Protein AF-A0A971RNN9-F1 (afdb_monomer)

Nearest PDB structures (foldseek):
  2rka-assembly2_C  TM=6.622E-01  e=8.422E-08  Rattus norvegicus
  4gmz-assembly1_A  TM=6.588E-01  e=9.473E-08  Rattus norvegicus
  4ox2-assembly1_A  TM=6.662E-01  e=1.271E-07  Rattus norvegicus
  5fh5-assembly1_A  TM=6.309E-01  e=7.487E-08  Rattus norvegicus
  4wpt-assembly1_A  TM=6.577E-01  e=1.919E-07  Mycobacterium tuberculosis H37Ra

Secondary structure (DSSP, 8-state):
-PPPGGGSPTT---SEEEEE----TTTTSTT---EEEEE-SS-EEEEESS--HIIIIIHHHHHHHHHHHHHHT-EEE-EEEEEEE-TTS-EEEEEEEE-TTSSTGGGGSPPP--TTS-EEEEE-TTT--EEEE--SSPPEEEEEESS-EEE-GGG--TT-S-EEEES-SEEEEE-TT--STTS-HHHHHHHHS-SS--EEESB---TTSPPPTT-BPEEETTEE-S--EEEEEGGGSTT---S-EE-SEEEEE---

Mean predicted aligned error: 6.38 Å

Sequence (256 aa):
MKRFPEQVPDGFCPKAIIYLAPPFRHTHFDGKQIVVHNRLDQMHELFSFNLYPGPSAKKGIYGVLLNIGESEGWVTAHASTVRVITPYDNQITIMHEGASGGGKSEMIEQIHREDDGRVLLGINTVSEEKHLLELKDTCELQPVTDDMAFCHPDIQNESGRLVVKDAEQGWFLRIDHINSYGTDPHYEKACIHPKEPLIFLNLEGHPYSTCLLWEPIMDEPGKPCPNPRVIMPRKLVDNVVDEAVEIDIRSLGEQP

Foldseek 3Di:
DDDDPVRQDPPDDAAEDEADAPQCCVPPNVNDFDWDWDDDPRHTYIYGNHDDCVVRPVVSVQVSQQVVCVVVVWHWAFWWKKWWQDPVRDTAIEIEGEDVVQCRQVVQAWQDADPVRWHFPDADPPPRDTDTHHDPDGIDIQTFERTIWTQDPVQDDPPPFGKTGYPDQWDWDFLLQCQDPPSGPQVQCCQQPPPDDKDKDQFDDDPPDRTGSNGGHAPDVVHGDNGITITGGQVSRPNYDGGIDGHPHYYYDYDD

Solvent-accessible surface area (backbone atoms only — not comparable to full-atom values): 15085 Å² total; per-residue (Å²): 133,91,73,54,81,90,67,58,60,89,86,73,72,76,54,62,47,79,46,81,42,69,76,34,21,77,75,76,42,85,67,40,83,51,67,46,79,49,81,51,100,74,35,35,40,34,41,12,36,33,80,44,62,62,74,38,42,53,52,43,48,52,55,48,48,41,53,52,18,65,77,74,75,32,46,56,44,57,18,12,29,26,37,36,32,40,88,81,74,49,75,48,24,40,32,36,34,42,52,93,91,51,57,39,61,63,66,62,50,80,85,72,56,49,99,86,56,33,27,77,78,48,62,42,92,84,77,67,48,74,44,71,43,83,61,94,71,69,61,52,67,27,33,43,24,57,52,40,26,31,39,46,71,90,70,44,64,92,84,77,49,60,28,35,30,49,70,64,73,46,44,80,43,77,42,65,84,30,73,49,94,80,64,47,62,65,61,50,48,50,66,70,64,48,95,60,93,72,52,76,40,54,48,48,73,54,92,98,53,82,58,51,75,52,36,44,32,65,76,44,96,95,39,58,41,86,71,20,34,37,50,44,49,44,92,72,47,75,62,50,45,86,64,73,41,65,47,75,40,82,48,82,48,77,76,133

Structure (mmCIF, N/CA/C/O backbone):
data_AF-A0A971RNN9-F1
#
_entry.id   AF-A0A971RNN9-F1
#
loop_
_atom_site.group_PDB
_atom_site.id
_atom_site.type_symbol
_atom_site.label_atom_id
_atom_site.label_alt_id
_atom_site.label_comp_id
_atom_site.label_asym_id
_atom_site.label_entity_id
_atom_site.label_seq_id
_atom_site.pdbx_PDB_ins_code
_atom_site.Cartn_x
_atom_site.Cartn_y
_atom_site.Cartn_z
_atom_site.occupancy
_atom_site.B_iso_or_equiv
_atom_site.auth_seq_id
_atom_site.auth_comp_id
_atom_site.auth_asym_id
_atom_site.auth_atom_id
_atom_site.pdbx_PDB_model_num
ATOM 1 N N . MET A 1 1 ? 5.193 -15.757 -4.107 1.00 47.78 1 MET A N 1
ATOM 2 C CA . MET A 1 1 ? 5.767 -17.087 -4.431 1.00 47.78 1 MET A CA 1
ATOM 3 C C . MET A 1 1 ? 6.311 -17.056 -5.854 1.00 47.78 1 MET A C 1
ATOM 5 O O . MET A 1 1 ? 5.538 -16.763 -6.756 1.00 47.78 1 MET A O 1
ATOM 9 N N . LYS A 1 2 ? 7.605 -17.328 -6.072 1.00 56.81 2 LYS A N 1
ATOM 10 C CA . LYS A 1 2 ? 8.123 -17.615 -7.421 1.00 56.81 2 LYS A CA 1
ATOM 11 C C . LYS A 1 2 ? 7.730 -19.052 -7.764 1.00 56.81 2 LYS A C 1
ATOM 13 O O . LYS A 1 2 ? 8.076 -19.949 -7.004 1.00 56.81 2 LYS A O 1
ATOM 18 N N . ARG A 1 3 ? 6.980 -19.250 -8.848 1.00 73.88 3 ARG A N 1
ATOM 19 C CA . ARG A 1 3 ? 6.714 -20.582 -9.399 1.00 73.88 3 ARG A CA 1
ATOM 20 C C . ARG A 1 3 ? 7.733 -20.862 -10.494 1.00 73.88 3 ARG A C 1
ATOM 22 O O . ARG A 1 3 ? 7.972 -20.002 -11.339 1.00 73.88 3 ARG A O 1
ATOM 29 N N . PHE A 1 4 ? 8.343 -22.035 -10.458 1.00 78.94 4 PHE A N 1
ATOM 30 C CA . PHE A 1 4 ? 9.151 -22.528 -11.568 1.00 78.94 4 PHE A CA 1
ATOM 31 C C . PHE A 1 4 ? 8.237 -22.944 -12.732 1.00 78.94 4 PHE A C 1
ATOM 33 O O . PHE A 1 4 ? 7.058 -23.210 -12.488 1.00 78.94 4 PHE A O 1
ATOM 40 N N . PRO A 1 5 ? 8.740 -23.020 -13.979 1.00 77.81 5 PRO A N 1
ATOM 41 C CA . PRO A 1 5 ? 7.931 -23.420 -15.135 1.00 77.81 5 PRO A CA 1
ATOM 42 C C . PRO A 1 5 ? 7.157 -24.728 -14.915 1.00 77.81 5 PRO A C 1
ATOM 44 O O . PRO A 1 5 ? 5.997 -24.830 -15.288 1.00 77.81 5 PRO A O 1
ATOM 47 N N . GLU A 1 6 ? 7.762 -25.683 -14.208 1.00 85.75 6 GLU A N 1
ATOM 48 C CA . GLU A 1 6 ? 7.175 -26.985 -13.857 1.00 85.75 6 GLU A CA 1
ATOM 49 C C . GLU A 1 6 ? 6.000 -26.898 -12.861 1.00 85.75 6 GLU A C 1
ATOM 51 O O . GLU A 1 6 ? 5.254 -27.854 -12.686 1.00 85.75 6 GLU A O 1
ATOM 56 N N . GLN A 1 7 ? 5.833 -25.758 -12.183 1.00 89.19 7 GLN A N 1
ATOM 57 C CA . GLN A 1 7 ? 4.776 -25.502 -11.196 1.00 89.19 7 GLN A CA 1
ATOM 58 C C . GLN A 1 7 ? 3.617 -24.674 -11.774 1.00 89.19 7 GLN A C 1
ATOM 60 O O . GLN A 1 7 ? 2.710 -24.265 -11.037 1.00 89.19 7 GLN A O 1
ATOM 65 N N . VAL A 1 8 ? 3.667 -24.358 -13.070 1.00 85.56 8 VAL A N 1
ATOM 66 C CA . VAL A 1 8 ? 2.580 -23.683 -13.777 1.00 85.56 8 VAL A CA 1
ATOM 67 C C . VAL A 1 8 ? 1.489 -24.723 -14.063 1.00 85.56 8 VAL A C 1
ATOM 69 O O . VAL A 1 8 ? 1.786 -25.724 -14.708 1.00 85.56 8 VAL A O 1
ATOM 72 N N . PRO A 1 9 ? 0.248 -24.537 -13.572 1.00 88.44 9 PRO A N 1
ATOM 73 C CA . PRO A 1 9 ? -0.833 -25.489 -13.812 1.00 88.44 9 PRO A CA 1
ATOM 74 C C . PRO A 1 9 ? -1.165 -25.628 -15.300 1.00 88.44 9 PRO A C 1
ATOM 76 O O . PRO A 1 9 ? -1.116 -24.642 -16.042 1.00 88.44 9 PRO A O 1
ATOM 79 N N . ASP A 1 10 ? -1.585 -26.826 -15.708 1.00 88.19 10 ASP A N 1
ATOM 80 C CA . ASP A 1 10 ? -2.116 -27.058 -17.051 1.00 88.19 10 ASP A CA 1
ATOM 81 C C . ASP A 1 10 ? -3.294 -26.115 -17.336 1.00 88.19 10 ASP A C 1
ATOM 83 O O . ASP A 1 10 ? -4.172 -25.905 -16.496 1.00 88.19 10 ASP A O 1
ATOM 87 N N . GLY A 1 11 ? -3.301 -25.518 -18.529 1.00 86.56 11 GLY A N 1
ATOM 88 C CA . GLY A 1 11 ? -4.320 -24.544 -18.930 1.00 86.56 11 GLY A CA 1
ATOM 89 C C . GLY A 1 11 ? -4.111 -23.124 -18.392 1.00 86.56 11 GLY A C 1
ATOM 90 O O . GLY A 1 11 ? -4.968 -22.270 -18.620 1.00 86.56 11 GLY A O 1
ATOM 91 N N . PHE A 1 12 ? -2.990 -22.827 -17.719 1.00 88.94 12 PHE A N 1
ATOM 92 C CA . PHE A 1 12 ? -2.650 -21.450 -17.352 1.00 88.94 12 PHE A CA 1
ATOM 93 C C . PHE A 1 12 ? -2.542 -20.562 -18.600 1.00 88.94 12 PHE A C 1
ATOM 95 O O . PHE A 1 12 ? -1.662 -20.739 -19.442 1.00 88.94 12 PHE A O 1
ATOM 102 N N . CYS A 1 13 ? -3.432 -19.576 -18.694 1.00 87.75 13 CYS A N 1
ATOM 103 C CA . CYS A 1 13 ? -3.443 -18.584 -19.759 1.00 87.75 13 CYS A CA 1
ATOM 104 C C . CYS A 1 13 ? -3.008 -17.230 -19.173 1.00 87.75 13 CYS A C 1
ATOM 106 O O . CYS A 1 13 ? -3.785 -16.625 -18.427 1.00 87.75 13 CYS A O 1
ATOM 108 N N . PRO A 1 14 ? -1.779 -16.754 -19.447 1.00 89.12 14 PRO A N 1
ATOM 109 C CA . PRO A 1 14 ? -1.342 -15.455 -18.955 1.00 89.12 14 PRO A CA 1
ATOM 110 C C . PRO A 1 14 ? -2.249 -14.352 -19.515 1.00 89.12 14 PRO A C 1
ATOM 112 O O . PRO A 1 14 ? -2.523 -14.318 -20.710 1.00 89.12 14 PRO A O 1
ATOM 115 N N . LYS A 1 15 ? -2.723 -13.462 -18.639 1.00 91.56 15 LYS A N 1
ATOM 116 C CA . LYS A 1 15 ? -3.528 -12.281 -19.006 1.00 91.56 15 LYS A CA 1
ATOM 117 C C . LYS A 1 15 ? -2.713 -10.997 -19.049 1.00 91.56 15 LYS A C 1
ATOM 119 O O . LYS A 1 15 ? -3.130 -10.022 -19.665 1.00 91.56 15 LYS A O 1
ATOM 124 N N . ALA A 1 16 ? -1.550 -11.005 -18.405 1.00 92.88 16 ALA A N 1
ATOM 125 C CA . ALA A 1 16 ? -0.624 -9.895 -18.436 1.00 92.88 16 ALA A CA 1
ATOM 126 C C . ALA A 1 16 ? 0.825 -10.370 -18.362 1.00 92.88 16 ALA A C 1
ATOM 128 O O . ALA A 1 16 ? 1.131 -11.356 -17.684 1.00 92.88 16 ALA A O 1
ATOM 129 N N . ILE A 1 17 ? 1.717 -9.645 -19.034 1.00 92.25 17 ILE A N 1
ATOM 130 C CA . ILE A 1 17 ? 3.163 -9.883 -19.016 1.00 92.25 17 ILE A CA 1
ATOM 131 C C . ILE A 1 17 ? 3.868 -8.551 -18.777 1.00 92.25 17 ILE A C 1
ATOM 133 O O . ILE A 1 17 ? 3.578 -7.562 -19.445 1.00 92.25 17 ILE A O 1
ATOM 137 N N . ILE A 1 18 ? 4.816 -8.531 -17.838 1.00 91.06 18 ILE A N 1
ATOM 138 C CA . ILE A 1 18 ? 5.700 -7.382 -17.625 1.00 91.06 18 ILE A CA 1
ATOM 139 C C . ILE A 1 18 ? 7.068 -7.693 -18.226 1.00 91.06 18 ILE A C 1
ATOM 141 O O . ILE A 1 18 ? 7.771 -8.594 -17.766 1.00 91.06 18 ILE A O 1
ATOM 145 N N . TYR A 1 19 ? 7.466 -6.906 -19.216 1.00 90.44 19 TYR A N 1
ATOM 146 C CA . TYR A 1 19 ? 8.799 -6.922 -19.794 1.00 90.44 19 TYR A CA 1
ATOM 147 C C . TYR A 1 19 ? 9.685 -5.923 -19.058 1.00 90.44 19 TYR A C 1
ATOM 149 O O . TYR A 1 19 ? 9.475 -4.710 -19.114 1.00 90.44 19 TYR A O 1
ATOM 157 N N . LEU A 1 20 ? 10.690 -6.449 -18.362 1.00 87.44 20 LEU A N 1
ATOM 158 C CA . LEU A 1 20 ? 11.701 -5.654 -17.677 1.00 87.44 20 LEU A CA 1
ATOM 159 C C . LEU A 1 20 ? 12.879 -5.444 -18.619 1.00 87.44 20 LEU A C 1
ATOM 161 O O . LEU A 1 20 ? 13.596 -6.393 -18.939 1.00 87.44 20 LEU A O 1
ATOM 165 N N . ALA A 1 21 ? 13.062 -4.210 -19.074 1.00 78.00 21 ALA A N 1
ATOM 166 C CA . ALA A 1 21 ? 14.148 -3.867 -19.976 1.00 78.00 21 ALA A CA 1
ATOM 167 C C . ALA A 1 21 ? 15.322 -3.212 -19.207 1.00 78.00 21 ALA A C 1
ATOM 169 O O . ALA A 1 21 ? 15.089 -2.577 -18.172 1.00 78.00 21 ALA A O 1
ATOM 170 N N . PRO A 1 22 ? 16.576 -3.361 -19.689 1.00 70.50 22 PRO A N 1
ATOM 171 C CA . PRO A 1 22 ? 17.763 -2.693 -19.136 1.00 70.50 22 PRO A CA 1
ATOM 172 C C . PRO A 1 22 ? 17.597 -1.163 -19.040 1.00 70.50 22 PRO A C 1
ATOM 174 O O . PRO A 1 22 ? 16.645 -0.629 -19.606 1.00 70.50 22 PRO A O 1
ATOM 177 N N . PRO A 1 23 ? 18.504 -0.429 -18.361 1.00 72.94 23 PRO A N 1
ATOM 178 C CA . PRO A 1 23 ? 18.314 0.987 -18.035 1.00 72.94 23 PRO A CA 1
ATOM 179 C C . PRO A 1 23 ? 18.412 1.887 -19.279 1.00 72.94 23 PRO A C 1
ATOM 181 O O . PRO A 1 23 ? 19.419 2.552 -19.539 1.00 72.94 23 PRO A O 1
ATOM 184 N N . PHE A 1 24 ? 17.327 1.945 -20.048 1.00 84.06 24 PHE A N 1
ATOM 185 C CA . PHE A 1 24 ? 17.204 2.799 -21.223 1.00 84.06 24 PHE A CA 1
ATOM 186 C C . PHE A 1 24 ? 16.926 4.257 -20.852 1.00 84.06 24 PHE A C 1
ATOM 188 O O . PHE A 1 24 ? 17.125 5.145 -21.679 1.00 84.06 24 PHE A O 1
ATOM 195 N N . ARG A 1 25 ? 16.533 4.527 -19.596 1.00 82.31 25 ARG A N 1
ATOM 196 C CA . ARG A 1 25 ? 16.267 5.876 -19.068 1.00 82.31 25 ARG A CA 1
ATOM 197 C C . ARG A 1 25 ? 17.369 6.871 -19.427 1.00 82.31 25 ARG A C 1
ATOM 199 O O . ARG A 1 25 ? 17.078 7.921 -19.982 1.00 82.31 25 ARG A O 1
ATOM 206 N N . HIS A 1 26 ? 18.623 6.538 -19.128 1.00 82.81 26 HIS A N 1
ATOM 207 C CA . HIS A 1 26 ? 19.755 7.451 -19.326 1.00 82.81 26 HIS A CA 1
ATOM 208 C C . HIS A 1 26 ? 20.380 7.368 -20.721 1.00 82.81 26 HIS A C 1
ATOM 210 O O . HIS A 1 26 ? 21.152 8.246 -21.084 1.00 82.81 26 HIS A O 1
ATOM 216 N N . THR A 1 27 ? 20.077 6.321 -21.492 1.00 86.38 27 THR A N 1
ATOM 217 C CA . THR A 1 27 ? 20.740 6.058 -22.778 1.00 86.38 27 THR A CA 1
ATOM 218 C C . THR A 1 27 ? 19.868 6.386 -23.988 1.00 86.38 27 THR A C 1
ATOM 220 O O . THR A 1 27 ? 20.397 6.850 -24.988 1.00 86.38 27 THR A O 1
ATOM 223 N N . HIS A 1 28 ? 18.555 6.153 -23.913 1.00 88.69 28 HIS A N 1
ATOM 224 C CA . HIS A 1 28 ? 17.632 6.270 -25.053 1.00 88.69 28 HIS A CA 1
ATOM 225 C C . HIS A 1 28 ? 16.429 7.187 -24.779 1.00 88.69 28 HIS A C 1
ATOM 227 O O . HIS A 1 28 ? 15.689 7.497 -25.708 1.00 88.69 28 HIS A O 1
ATOM 233 N N . PHE A 1 29 ? 16.209 7.609 -23.527 1.00 89.50 29 PHE A N 1
ATOM 234 C CA . PHE A 1 29 ? 15.011 8.362 -23.129 1.00 89.50 29 PHE A CA 1
ATOM 235 C C . PHE A 1 29 ? 15.299 9.674 -22.386 1.00 89.50 29 PHE A C 1
ATOM 237 O O . PHE A 1 29 ? 14.424 10.167 -21.676 1.00 89.50 29 PHE A O 1
ATOM 244 N N . ASP A 1 30 ? 16.497 10.251 -22.525 1.00 88.81 30 ASP A N 1
ATOM 245 C CA . ASP A 1 30 ? 16.855 11.572 -21.971 1.00 88.81 30 ASP A CA 1
ATOM 246 C C . ASP A 1 30 ? 16.516 11.741 -20.477 1.00 88.81 30 ASP A C 1
ATOM 248 O O . ASP A 1 30 ? 15.993 12.763 -20.031 1.00 88.81 30 ASP A O 1
ATOM 252 N N . GLY A 1 31 ? 16.745 10.694 -19.682 1.00 84.81 31 GLY A N 1
ATOM 253 C CA . GLY A 1 31 ? 16.462 10.686 -18.247 1.00 84.81 31 GLY A CA 1
ATOM 254 C C . GLY A 1 31 ? 14.990 10.462 -17.878 1.00 84.81 31 GLY A C 1
ATOM 255 O O . GLY A 1 31 ? 14.671 10.437 -16.685 1.00 84.81 31 GLY A O 1
ATOM 256 N N . LYS A 1 32 ? 14.089 10.244 -18.842 1.00 84.81 32 LYS A N 1
ATOM 257 C CA . LYS A 1 32 ? 12.660 9.986 -18.599 1.00 84.81 32 LYS A CA 1
ATOM 258 C C . LYS A 1 32 ? 12.389 8.516 -18.293 1.00 84.81 32 LYS A C 1
ATOM 260 O O . LYS A 1 32 ? 12.989 7.608 -18.866 1.00 84.81 32 LYS A O 1
ATOM 265 N N . GLN A 1 33 ? 11.438 8.280 -17.394 1.00 84.69 33 GLN A N 1
ATOM 266 C CA . GLN A 1 33 ? 10.910 6.946 -17.140 1.00 84.69 33 GLN A CA 1
ATOM 267 C C . GLN A 1 33 ? 9.786 6.650 -18.133 1.00 84.69 33 GLN A C 1
ATOM 269 O O . GLN A 1 33 ? 8.764 7.330 -18.126 1.00 84.69 33 GLN A O 1
ATOM 274 N N . ILE A 1 34 ? 9.988 5.642 -18.983 1.00 88.31 34 ILE A N 1
ATOM 275 C CA . ILE A 1 34 ? 9.035 5.248 -20.023 1.00 88.31 34 ILE A CA 1
ATOM 276 C C . ILE A 1 34 ? 8.460 3.871 -19.696 1.00 88.31 34 ILE A C 1
ATOM 278 O O . ILE A 1 34 ? 9.201 2.909 -19.475 1.00 88.31 34 ILE A O 1
ATOM 282 N N . VAL A 1 35 ? 7.131 3.802 -19.673 1.00 89.81 35 VAL A N 1
ATOM 283 C CA . VAL A 1 35 ? 6.346 2.583 -19.474 1.00 89.81 35 VAL A CA 1
ATOM 284 C C . VAL A 1 35 ? 5.294 2.541 -20.574 1.00 89.81 35 VAL A C 1
ATOM 286 O O . VAL A 1 35 ? 4.530 3.494 -20.723 1.00 89.81 35 VAL A O 1
ATOM 289 N N . VAL A 1 36 ? 5.268 1.471 -21.364 1.00 91.69 36 VAL A N 1
ATOM 290 C CA . VAL A 1 36 ? 4.319 1.324 -22.476 1.00 91.69 36 VAL A CA 1
ATOM 291 C C . VAL A 1 36 ? 3.327 0.218 -22.152 1.00 91.69 36 VAL A C 1
ATOM 293 O O . VAL A 1 36 ? 3.719 -0.910 -21.865 1.00 91.69 36 VAL A O 1
ATOM 296 N N . HIS A 1 37 ? 2.040 0.554 -22.214 1.00 93.69 37 HIS A N 1
ATOM 297 C CA . HIS A 1 37 ? 0.940 -0.397 -22.097 1.00 93.69 37 HIS A CA 1
ATOM 298 C C . HIS A 1 37 ? 0.487 -0.794 -23.503 1.00 93.69 37 HIS A C 1
ATOM 300 O O . HIS A 1 37 ? -0.128 0.015 -24.195 1.00 93.69 37 HIS A O 1
ATOM 306 N N . ASN A 1 38 ? 0.767 -2.028 -23.912 1.00 94.62 38 ASN A N 1
ATOM 307 C CA . ASN A 1 38 ? 0.250 -2.602 -25.148 1.00 94.62 38 ASN A CA 1
ATOM 308 C C . ASN A 1 38 ? -0.945 -3.506 -24.810 1.00 94.62 38 ASN A C 1
ATOM 310 O O . ASN A 1 38 ? -0.789 -4.569 -24.206 1.00 94.62 38 ASN A O 1
ATOM 314 N N . ARG A 1 39 ? -2.153 -3.030 -25.127 1.00 93.88 39 ARG A N 1
ATOM 315 C CA . ARG A 1 39 ? -3.420 -3.704 -24.815 1.00 93.88 39 ARG A CA 1
ATOM 316 C C . ARG A 1 39 ? -3.849 -4.525 -26.028 1.00 93.88 39 ARG A C 1
ATOM 318 O O . ARG A 1 39 ? -4.220 -3.950 -27.047 1.00 93.88 39 ARG A O 1
ATOM 325 N N . LEU A 1 40 ? -3.767 -5.846 -25.919 1.00 92.31 40 LEU A N 1
ATOM 326 C CA . LEU A 1 40 ? -4.233 -6.797 -26.928 1.00 92.31 40 LEU A CA 1
ATOM 327 C C . LEU A 1 40 ? -5.554 -7.425 -26.464 1.00 92.31 40 LEU A C 1
ATOM 329 O O . LEU A 1 40 ? -5.864 -7.409 -25.274 1.00 92.31 40 LEU A O 1
ATOM 333 N N . ASP A 1 41 ? -6.291 -8.052 -27.380 1.00 87.19 41 ASP A N 1
ATOM 334 C CA . ASP A 1 41 ? -7.629 -8.601 -27.098 1.00 87.19 41 ASP A CA 1
ATOM 335 C C . ASP A 1 41 ? -7.665 -9.622 -25.945 1.00 87.19 41 ASP A C 1
ATOM 337 O O . ASP A 1 41 ? -8.661 -9.732 -25.239 1.00 87.19 41 ASP A O 1
ATOM 341 N N . GLN A 1 42 ? -6.592 -10.397 -25.752 1.00 88.06 42 GLN A N 1
ATOM 342 C CA . GLN A 1 42 ? -6.525 -11.452 -24.725 1.00 88.06 42 GLN A CA 1
ATOM 343 C C . GLN A 1 42 ? -5.363 -11.287 -23.737 1.00 88.06 42 GLN A C 1
ATOM 345 O O . GLN A 1 42 ? -5.195 -12.127 -22.851 1.00 88.06 42 GLN A O 1
ATOM 350 N N . MET A 1 43 ? -4.551 -10.239 -23.899 1.00 92.31 43 MET A N 1
ATOM 351 C CA . MET A 1 43 ? -3.294 -10.055 -23.177 1.00 92.31 43 MET A CA 1
ATOM 352 C C . MET A 1 43 ? -2.987 -8.574 -22.981 1.00 92.31 43 MET A C 1
ATOM 354 O O . MET A 1 43 ? -3.098 -7.775 -23.907 1.00 92.31 43 MET A O 1
ATOM 358 N N . HIS A 1 44 ? -2.491 -8.218 -21.801 1.00 94.75 44 HIS A N 1
ATOM 359 C CA . HIS A 1 44 ? -1.931 -6.899 -21.540 1.00 94.75 44 HIS A CA 1
ATOM 360 C C . HIS A 1 44 ? -0.418 -6.983 -21.348 1.00 94.75 44 HIS A C 1
ATOM 362 O O . HIS A 1 44 ? 0.078 -7.499 -20.347 1.00 94.75 44 HIS A O 1
ATOM 368 N N . GLU A 1 45 ? 0.336 -6.427 -22.286 1.00 94.25 45 GLU A N 1
ATOM 369 C CA . GLU A 1 45 ? 1.788 -6.342 -22.176 1.00 94.25 45 GLU A CA 1
ATOM 370 C C . GLU A 1 45 ? 2.210 -4.989 -21.592 1.00 94.25 45 GLU A C 1
ATOM 372 O O . GLU A 1 45 ? 1.757 -3.923 -22.022 1.00 94.25 45 GLU A O 1
ATOM 377 N N . LEU A 1 46 ? 3.099 -5.030 -20.604 1.00 92.88 46 LEU A N 1
ATOM 378 C CA . LEU A 1 46 ? 3.674 -3.858 -19.961 1.00 92.88 46 LEU A CA 1
ATOM 379 C C . LEU A 1 46 ? 5.178 -3.824 -20.226 1.00 92.88 46 LEU A C 1
ATOM 381 O O . LEU A 1 46 ? 5.920 -4.653 -19.706 1.00 92.88 46 LEU A O 1
ATOM 385 N N . PHE A 1 47 ? 5.641 -2.853 -21.006 1.00 91.62 47 PHE A N 1
ATOM 386 C CA . PHE A 1 47 ? 7.063 -2.662 -21.277 1.00 91.62 47 PHE A CA 1
ATOM 387 C C . PHE A 1 47 ? 7.633 -1.597 -20.347 1.00 91.62 47 PHE A C 1
ATOM 389 O O . PHE A 1 47 ? 7.406 -0.400 -20.535 1.00 91.62 47 PHE A O 1
ATOM 396 N N . SER A 1 48 ? 8.398 -2.041 -19.354 1.00 90.50 48 SER A N 1
ATOM 397 C CA . SER A 1 48 ? 9.049 -1.186 -18.365 1.00 90.50 48 SER A CA 1
ATOM 398 C C . SER A 1 48 ? 10.508 -0.987 -18.755 1.00 90.50 48 SER A C 1
ATOM 400 O O . SER A 1 48 ? 11.389 -1.748 -18.352 1.00 90.50 48 SER A O 1
ATOM 402 N N . PHE A 1 49 ? 10.770 0.057 -19.546 1.00 87.69 49 PHE A N 1
ATOM 403 C CA . PHE A 1 49 ? 12.104 0.352 -20.086 1.00 87.69 49 PHE A CA 1
ATOM 404 C C . PHE A 1 49 ? 13.078 0.986 -19.076 1.00 87.69 49 PHE A C 1
ATOM 406 O O . PHE A 1 49 ? 14.212 1.333 -19.407 1.00 87.69 49 PHE A O 1
ATOM 413 N N . ASN A 1 50 ? 12.623 1.164 -17.839 1.00 83.12 50 ASN A N 1
ATOM 414 C CA . ASN A 1 50 ? 13.446 1.431 -16.672 1.00 83.12 50 ASN A CA 1
ATOM 415 C C . ASN A 1 50 ? 12.644 1.058 -15.422 1.00 83.12 50 ASN A C 1
ATOM 417 O O . ASN A 1 50 ? 11.704 1.774 -15.060 1.00 83.12 50 ASN A O 1
ATOM 421 N N . LEU A 1 51 ? 12.988 -0.061 -14.781 1.00 77.38 51 LEU A N 1
ATOM 422 C CA . LEU A 1 51 ? 12.240 -0.543 -13.626 1.00 77.38 51 LEU A CA 1
ATOM 423 C C . LEU A 1 51 ? 12.544 0.300 -12.378 1.00 77.38 51 LEU A C 1
ATOM 425 O O . LEU A 1 51 ? 13.581 0.149 -11.744 1.00 77.38 51 LEU A O 1
ATOM 429 N N . TYR A 1 52 ? 11.581 1.131 -11.994 1.00 83.56 52 TYR A N 1
ATOM 430 C CA . TYR A 1 52 ? 11.402 1.611 -10.626 1.00 83.56 52 TYR A CA 1
ATOM 431 C C . TYR A 1 52 ? 10.024 1.141 -10.121 1.00 83.56 52 TYR A C 1
ATOM 433 O O . TYR A 1 52 ? 9.023 1.433 -10.794 1.00 83.56 52 TYR A O 1
ATOM 441 N N . PRO A 1 53 ? 9.928 0.402 -8.993 1.00 81.88 53 PRO A N 1
ATOM 442 C CA . PRO A 1 53 ? 8.713 -0.329 -8.628 1.00 81.88 53 PRO A CA 1
ATOM 443 C C . PRO A 1 53 ? 7.429 0.502 -8.615 1.00 81.88 53 PRO A C 1
ATOM 445 O O . PRO A 1 53 ? 6.411 0.028 -9.108 1.00 81.88 53 PRO A O 1
ATOM 448 N N . GLY A 1 54 ? 7.473 1.753 -8.147 1.00 81.06 54 GLY A N 1
ATOM 449 C CA . GLY A 1 54 ? 6.288 2.616 -8.087 1.00 81.06 54 GLY A CA 1
ATOM 450 C C . GLY A 1 54 ? 5.624 2.845 -9.457 1.00 81.06 54 GLY A C 1
ATOM 451 O O . GLY A 1 54 ? 4.544 2.306 -9.701 1.00 81.06 54 GLY A O 1
ATOM 452 N N . PRO A 1 55 ? 6.241 3.608 -10.379 1.00 74.00 55 PRO A N 1
ATOM 453 C CA . PRO A 1 55 ? 5.601 3.980 -11.642 1.00 74.00 55 PRO A CA 1
ATOM 454 C C . PRO A 1 55 ? 5.551 2.839 -12.661 1.00 74.00 55 PRO A C 1
ATOM 456 O O . PRO A 1 55 ? 4.632 2.781 -13.467 1.00 74.00 55 PRO A O 1
ATOM 459 N N . SER A 1 56 ? 6.534 1.932 -12.644 1.00 77.12 56 SER A N 1
ATOM 460 C CA . SER A 1 56 ? 6.728 0.952 -13.729 1.00 77.12 56 SER A CA 1
ATOM 461 C C . SER A 1 56 ? 6.405 -0.495 -13.381 1.00 77.12 56 SER A C 1
ATOM 463 O O . SER A 1 56 ? 6.446 -1.343 -14.266 1.00 77.12 56 SER A O 1
ATOM 465 N N . ALA A 1 57 ? 6.074 -0.793 -12.126 1.00 84.44 57 ALA A N 1
ATOM 466 C CA . ALA A 1 57 ? 5.517 -2.092 -11.761 1.00 84.44 57 ALA A CA 1
ATOM 467 C C . ALA A 1 57 ? 4.142 -1.910 -11.124 1.00 84.44 57 ALA A C 1
ATOM 469 O O . ALA A 1 57 ? 3.149 -2.261 -11.747 1.00 84.44 57 ALA A O 1
ATOM 470 N N . LYS A 1 58 ? 4.070 -1.278 -9.946 1.00 89.25 58 LYS A N 1
ATOM 471 C CA . LYS A 1 58 ? 2.832 -1.085 -9.178 1.00 89.25 58 LYS A CA 1
ATOM 472 C C . LYS A 1 58 ? 1.770 -0.348 -10.001 1.00 89.25 58 LYS A C 1
ATOM 474 O O . LYS A 1 58 ? 0.740 -0.928 -10.325 1.00 89.25 58 LYS A O 1
ATOM 479 N N . LYS A 1 59 ? 2.032 0.888 -10.440 1.00 89.19 59 LYS A N 1
ATOM 480 C CA . LYS A 1 59 ? 1.059 1.648 -11.256 1.00 89.19 59 LYS A CA 1
ATOM 481 C C . LYS A 1 59 ? 0.845 1.060 -12.657 1.00 89.19 59 LYS A C 1
ATOM 483 O O . LYS A 1 59 ? -0.243 1.184 -13.210 1.00 89.19 59 LYS A O 1
ATOM 488 N N . GLY A 1 60 ? 1.839 0.356 -13.197 1.00 90.38 60 GLY A N 1
ATOM 489 C CA . GLY A 1 60 ? 1.679 -0.420 -14.425 1.00 90.38 60 GLY A CA 1
ATOM 490 C C . GLY A 1 60 ? 0.644 -1.542 -14.275 1.00 90.38 60 GLY A C 1
ATOM 491 O O . GLY A 1 60 ? -0.277 -1.643 -15.080 1.00 90.38 60 GLY A O 1
ATOM 492 N N . ILE A 1 61 ? 0.739 -2.330 -13.199 1.00 92.12 61 ILE A N 1
ATOM 493 C CA . ILE A 1 61 ? -0.237 -3.371 -12.850 1.00 92.12 61 ILE A CA 1
ATOM 494 C C . ILE A 1 61 ? -1.600 -2.777 -12.515 1.00 92.12 61 ILE A C 1
ATOM 496 O O . ILE A 1 61 ? -2.605 -3.336 -12.936 1.00 92.12 61 ILE A O 1
ATOM 500 N N . TYR A 1 62 ? -1.660 -1.623 -11.852 1.00 93.56 62 TYR A N 1
ATOM 501 C CA . TYR A 1 62 ? -2.928 -0.917 -11.670 1.00 93.56 62 TYR A CA 1
ATOM 502 C C . TYR A 1 62 ? -3.625 -0.659 -13.016 1.00 93.56 62 TYR A C 1
ATOM 504 O O . TYR A 1 62 ? -4.792 -0.997 -13.185 1.00 93.56 62 TYR A O 1
ATOM 512 N N . GLY A 1 63 ? -2.891 -0.166 -14.021 1.00 93.19 63 GLY A N 1
ATOM 513 C CA . GLY A 1 63 ? -3.425 0.014 -15.375 1.00 93.19 63 GLY A CA 1
ATOM 514 C C . GLY A 1 63 ? -3.832 -1.291 -16.074 1.00 93.19 63 GLY A C 1
ATOM 515 O O . GLY A 1 63 ? -4.752 -1.275 -16.888 1.00 93.19 63 GLY A O 1
ATOM 516 N N . VAL A 1 64 ? -3.175 -2.413 -15.761 1.00 94.19 64 VAL A N 1
ATOM 517 C CA . VAL A 1 64 ? -3.582 -3.751 -16.226 1.00 94.19 64 VAL A CA 1
ATOM 518 C C . VAL A 1 64 ? -4.909 -4.163 -15.594 1.00 94.19 64 VAL A C 1
ATOM 520 O O . VAL A 1 64 ? -5.818 -4.573 -16.308 1.00 94.19 64 VAL A O 1
ATOM 523 N N . LEU A 1 65 ? -5.040 -4.023 -14.272 1.00 94.44 65 LEU A N 1
ATOM 524 C CA . LEU A 1 65 ? -6.264 -4.362 -13.546 1.00 94.44 65 LEU A CA 1
ATOM 525 C C . LEU A 1 65 ? -7.450 -3.527 -14.029 1.00 94.44 65 LEU A C 1
ATOM 527 O O . LEU A 1 65 ? -8.524 -4.078 -14.220 1.00 94.44 65 LEU A O 1
ATOM 531 N N . LEU A 1 66 ? -7.248 -2.233 -14.296 1.00 94.44 66 LEU A N 1
ATOM 532 C CA . LEU A 1 66 ? -8.289 -1.382 -14.875 1.00 94.44 66 LEU A CA 1
ATOM 533 C C . LEU A 1 66 ? -8.730 -1.854 -16.264 1.00 94.44 66 LEU A C 1
ATOM 535 O O . LEU A 1 66 ? -9.920 -1.858 -16.542 1.00 94.44 66 LEU A O 1
ATOM 539 N N . ASN A 1 67 ? -7.792 -2.256 -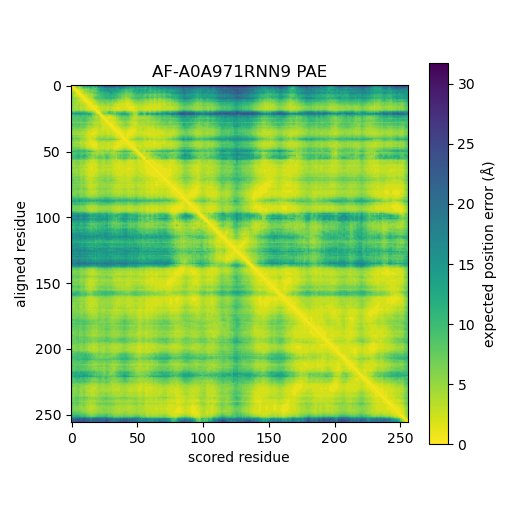17.125 1.00 94.19 67 ASN A N 1
ATOM 540 C CA . ASN A 1 67 ? -8.114 -2.741 -18.469 1.00 94.19 67 ASN A CA 1
ATOM 541 C C . ASN A 1 67 ? -8.903 -4.062 -18.426 1.00 94.19 67 ASN A C 1
ATOM 543 O O . ASN A 1 67 ? -9.911 -4.208 -19.112 1.00 94.19 67 ASN A O 1
ATOM 547 N N . ILE A 1 68 ? -8.464 -5.013 -17.594 1.00 92.69 68 ILE A N 1
ATOM 548 C CA . ILE A 1 68 ? -9.182 -6.281 -17.400 1.00 92.69 68 ILE A CA 1
ATOM 549 C C . ILE A 1 68 ? -10.566 -6.005 -16.802 1.00 92.69 68 ILE A C 1
ATOM 551 O O . ILE A 1 68 ? -11.566 -6.472 -17.343 1.00 92.69 68 ILE A O 1
ATOM 555 N N . GLY A 1 69 ? -10.635 -5.190 -15.749 1.00 93.75 69 GLY A N 1
ATOM 556 C CA . GLY A 1 69 ? -11.890 -4.822 -15.110 1.00 93.75 69 GLY A CA 1
ATOM 557 C C . GLY A 1 69 ? -12.869 -4.122 -16.045 1.00 93.75 69 GLY A C 1
ATOM 558 O O . GLY A 1 69 ? -14.041 -4.477 -16.054 1.00 93.75 69 GLY A O 1
ATOM 559 N N . GLU A 1 70 ? -12.409 -3.216 -16.908 1.00 93.25 70 GLU A N 1
ATOM 560 C CA . GLU A 1 70 ? -13.257 -2.586 -17.927 1.00 93.25 70 GLU A CA 1
ATOM 561 C C . GLU A 1 70 ? -13.903 -3.635 -18.848 1.00 93.25 70 GLU A C 1
ATOM 563 O O . GLU A 1 70 ? -15.106 -3.575 -19.103 1.00 93.25 70 GLU A O 1
ATOM 568 N N . SER A 1 71 ? -13.129 -4.628 -19.301 1.00 90.94 71 SER A N 1
ATOM 569 C CA . SER A 1 71 ? -13.632 -5.706 -20.164 1.00 90.94 71 SER A CA 1
ATOM 570 C C . SER A 1 71 ? -14.546 -6.714 -19.458 1.00 90.94 71 SER A C 1
ATOM 572 O O . SER A 1 71 ? -15.444 -7.272 -20.088 1.00 90.94 71 SER A O 1
ATOM 574 N N . GLU A 1 72 ? -14.327 -6.952 -18.165 1.00 92.38 72 GLU A N 1
ATOM 575 C CA . GLU A 1 72 ? -15.033 -7.965 -17.370 1.00 92.38 72 GLU A CA 1
ATOM 576 C C . GLU A 1 72 ? -16.166 -7.370 -16.510 1.00 92.38 72 GLU A C 1
ATOM 578 O O . GLU A 1 72 ? -16.948 -8.111 -15.917 1.00 92.38 72 GLU A O 1
ATOM 583 N N . GLY A 1 73 ? -16.300 -6.041 -16.464 1.00 94.19 73 GLY A N 1
ATOM 584 C CA . GLY A 1 73 ? -17.363 -5.334 -15.748 1.00 94.19 73 GLY A CA 1
ATOM 585 C C . GLY A 1 73 ? -17.087 -5.079 -14.262 1.00 94.19 73 GLY A C 1
ATOM 586 O O . GLY A 1 73 ? -18.022 -5.071 -13.461 1.00 94.19 73 GLY A O 1
ATOM 587 N N . TRP A 1 74 ? -15.829 -4.867 -13.872 1.00 95.44 74 TRP A N 1
ATOM 588 C CA . TRP A 1 74 ? -15.421 -4.578 -12.493 1.00 95.44 74 TRP A CA 1
ATOM 589 C C . TRP A 1 74 ? -14.335 -3.500 -12.406 1.00 95.44 74 TRP A C 1
ATOM 591 O O . TRP A 1 74 ? -13.800 -3.052 -13.416 1.00 95.44 74 TRP A O 1
ATOM 601 N N . VAL A 1 75 ? -14.014 -3.028 -11.196 1.00 95.12 75 VAL A N 1
ATOM 602 C CA . VAL A 1 75 ? -13.032 -1.947 -11.008 1.00 95.12 75 VAL A CA 1
ATOM 603 C C . VAL A 1 75 ? -12.079 -2.224 -9.848 1.00 95.12 75 VAL A C 1
ATOM 605 O O . VAL A 1 75 ? -12.457 -2.810 -8.836 1.00 95.12 75 VAL A O 1
ATOM 608 N N . THR A 1 76 ? -10.839 -1.763 -9.991 1.00 96.06 76 THR A N 1
ATOM 609 C CA . THR A 1 76 ? -9.917 -1.564 -8.870 1.00 96.06 76 THR A CA 1
ATOM 610 C C . THR A 1 76 ? -9.847 -0.068 -8.604 1.00 96.06 76 THR A C 1
ATOM 612 O O . THR A 1 76 ? -9.361 0.680 -9.448 1.00 96.06 76 THR A O 1
ATOM 615 N N . ALA A 1 77 ? -10.360 0.381 -7.465 1.00 94.62 77 ALA A N 1
ATOM 616 C CA . ALA A 1 77 ? -10.323 1.779 -7.069 1.00 94.62 77 ALA A CA 1
ATOM 617 C C . ALA A 1 77 ? -8.940 2.157 -6.518 1.00 94.62 77 ALA A C 1
ATOM 619 O O . ALA A 1 77 ? -8.294 1.379 -5.813 1.00 94.62 77 ALA A O 1
ATOM 6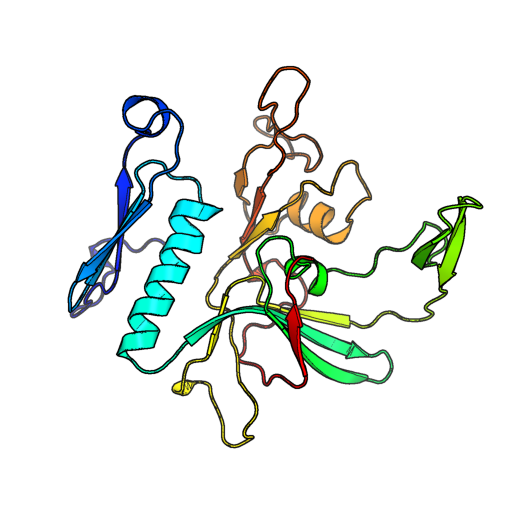20 N N . HIS A 1 78 ? -8.496 3.376 -6.820 1.00 93.25 78 HIS A N 1
ATOM 621 C CA . HIS A 1 78 ? -7.262 3.937 -6.273 1.00 93.25 78 HIS A CA 1
ATOM 622 C C . HIS A 1 78 ? -7.536 4.548 -4.894 1.00 93.25 78 HIS A C 1
ATOM 624 O O . HIS A 1 78 ? -7.747 5.758 -4.766 1.00 93.25 78 HIS A O 1
ATOM 630 N N . ALA A 1 79 ? -7.584 3.688 -3.879 1.00 93.56 79 ALA A N 1
ATOM 631 C CA . ALA A 1 79 ? -8.120 4.019 -2.568 1.00 93.56 79 ALA A CA 1
ATOM 632 C C . ALA A 1 79 ? -7.353 3.366 -1.419 1.00 93.56 79 ALA A C 1
ATOM 634 O O . ALA A 1 79 ? -6.879 2.231 -1.531 1.00 93.56 79 ALA A O 1
ATOM 635 N N . SER A 1 80 ? -7.348 4.071 -0.292 1.00 94.31 80 SER A N 1
ATOM 636 C CA . SER A 1 80 ? -7.005 3.516 1.013 1.00 94.31 80 SER A CA 1
ATOM 637 C C . SER A 1 80 ? -8.282 3.192 1.777 1.00 94.31 80 SER A C 1
ATOM 639 O O . SER A 1 80 ? -9.280 3.910 1.660 1.00 94.31 80 SER A O 1
ATOM 641 N N . THR A 1 81 ? -8.264 2.097 2.525 1.00 96.25 81 THR A N 1
ATOM 642 C CA . THR A 1 81 ? -9.405 1.621 3.303 1.00 96.25 81 THR A CA 1
ATOM 643 C C . THR A 1 81 ? -8.938 1.206 4.686 1.00 96.25 81 THR A C 1
ATOM 645 O O . THR A 1 81 ? -8.000 0.418 4.822 1.00 96.25 81 THR A O 1
ATOM 648 N N . VAL A 1 82 ? -9.640 1.681 5.710 1.00 96.31 82 VAL A N 1
ATOM 649 C CA . VAL A 1 82 ? -9.374 1.363 7.112 1.00 96.31 82 VAL A CA 1
ATOM 650 C C . VAL A 1 82 ? -10.679 1.035 7.827 1.00 96.31 82 VAL A C 1
ATOM 652 O O . VAL A 1 82 ? -11.693 1.715 7.656 1.00 96.31 82 VAL A O 1
ATOM 655 N N . ARG A 1 83 ? -10.662 -0.016 8.643 1.00 97.00 83 ARG A N 1
ATOM 656 C CA . ARG A 1 83 ? -11.717 -0.292 9.615 1.00 97.00 83 ARG A CA 1
ATOM 657 C C . ARG A 1 83 ? -11.302 0.333 10.941 1.00 97.00 83 ARG A C 1
ATOM 659 O O . ARG A 1 83 ? -10.236 0.041 11.472 1.00 97.00 83 ARG A O 1
ATOM 666 N N . VAL A 1 84 ? -12.140 1.220 11.450 1.00 95.44 84 VAL A N 1
ATOM 667 C CA . VAL A 1 84 ? -11.915 1.980 12.676 1.00 95.44 84 VAL A CA 1
ATOM 668 C C . VAL A 1 84 ? -12.812 1.405 13.759 1.00 95.44 84 VAL A C 1
ATOM 670 O O . VAL A 1 84 ? -14.033 1.356 13.595 1.00 95.44 84 VAL A O 1
ATOM 673 N N . ILE A 1 85 ? -12.211 0.984 14.867 1.00 94.94 85 ILE A N 1
ATOM 674 C CA . ILE A 1 85 ? -12.930 0.562 16.066 1.00 94.94 85 ILE A CA 1
ATOM 675 C C . ILE A 1 85 ? -12.778 1.674 17.096 1.00 94.94 85 ILE A C 1
ATOM 677 O O . ILE A 1 85 ? -11.681 1.998 17.551 1.00 94.94 85 ILE A O 1
ATOM 681 N N . THR A 1 86 ? -13.893 2.313 17.426 1.00 92.12 86 THR A N 1
ATOM 682 C CA . THR A 1 86 ? -13.916 3.379 18.433 1.00 92.12 86 THR A CA 1
ATOM 683 C C . THR A 1 86 ? -13.721 2.804 19.841 1.00 92.12 86 THR A C 1
ATOM 685 O O . THR A 1 86 ? -14.045 1.639 20.062 1.00 92.12 86 THR A O 1
ATOM 688 N N . PRO A 1 87 ? -13.333 3.622 20.837 1.00 89.81 87 PRO A N 1
ATOM 689 C CA . PRO A 1 87 ? -13.277 3.202 22.246 1.00 89.81 87 PRO A CA 1
ATOM 690 C C . PRO A 1 87 ? -14.607 2.695 22.837 1.00 89.81 87 PRO A C 1
ATOM 692 O O . PRO A 1 87 ? -14.643 2.210 23.963 1.00 89.81 87 PRO A O 1
ATOM 695 N N . TYR A 1 88 ? -15.711 2.844 22.101 1.00 90.44 88 TYR A N 1
ATOM 696 C CA . TYR A 1 88 ? -17.050 2.385 22.472 1.00 90.44 88 TYR A CA 1
ATOM 697 C C . TYR A 1 88 ? -17.477 1.136 21.685 1.00 90.44 88 TYR A C 1
ATOM 699 O O . TYR A 1 88 ? -18.673 0.896 21.537 1.00 90.44 88 TYR A O 1
ATOM 707 N N . ASP A 1 89 ? -16.518 0.408 21.107 1.00 89.31 89 ASP A N 1
ATOM 708 C CA . ASP A 1 89 ? -16.706 -0.802 20.296 1.00 89.31 89 ASP A CA 1
ATOM 709 C C . ASP A 1 89 ? -17.570 -0.615 19.034 1.00 89.31 89 ASP A C 1
ATOM 711 O O . ASP A 1 89 ? -17.982 -1.585 18.395 1.00 89.31 89 ASP A O 1
ATOM 715 N N . ASN A 1 90 ? -17.828 0.631 18.613 1.00 93.56 90 ASN A N 1
ATOM 716 C CA . ASN A 1 90 ? -18.422 0.875 17.299 1.00 93.56 90 ASN A CA 1
ATOM 717 C C . ASN A 1 90 ? -17.375 0.635 16.217 1.00 93.56 90 ASN A C 1
ATOM 719 O O . ASN A 1 90 ? -16.295 1.229 16.266 1.00 93.56 90 ASN A O 1
ATOM 723 N N . GLN A 1 91 ? -17.740 -0.170 15.227 1.00 95.69 91 GLN A N 1
ATOM 724 C CA . GLN A 1 91 ? -16.937 -0.429 14.044 1.00 95.69 91 GLN A CA 1
ATOM 725 C C . GLN A 1 91 ? -17.466 0.395 12.869 1.00 95.69 91 GLN A C 1
ATOM 727 O O . GLN A 1 91 ? -18.659 0.352 12.569 1.00 95.69 91 GLN A O 1
ATOM 732 N N . ILE A 1 92 ? -16.573 1.113 12.193 1.00 96.75 92 ILE A N 1
ATOM 733 C CA . ILE A 1 92 ? -16.875 1.842 10.963 1.00 96.75 92 ILE A CA 1
ATOM 734 C C . ILE A 1 92 ? -15.765 1.629 9.940 1.00 96.75 92 ILE A C 1
ATOM 736 O O . ILE A 1 92 ? -14.586 1.748 10.263 1.00 96.75 92 ILE A O 1
ATOM 740 N N . THR A 1 93 ? -16.124 1.314 8.702 1.00 97.38 93 THR A N 1
ATOM 741 C CA . THR A 1 93 ? -15.155 1.122 7.618 1.00 97.38 93 THR A CA 1
ATOM 742 C C . THR A 1 93 ? -15.170 2.325 6.688 1.00 97.38 93 THR A C 1
ATOM 744 O O . THR A 1 93 ? -16.200 2.665 6.100 1.00 97.38 93 THR A O 1
ATOM 747 N N . ILE A 1 94 ? -14.015 2.970 6.551 1.00 96.44 94 ILE A N 1
ATOM 748 C CA . ILE A 1 94 ? -13.842 4.189 5.766 1.00 96.44 94 ILE A CA 1
ATOM 749 C C . ILE A 1 94 ? -12.928 3.888 4.583 1.00 96.44 94 ILE A C 1
ATOM 75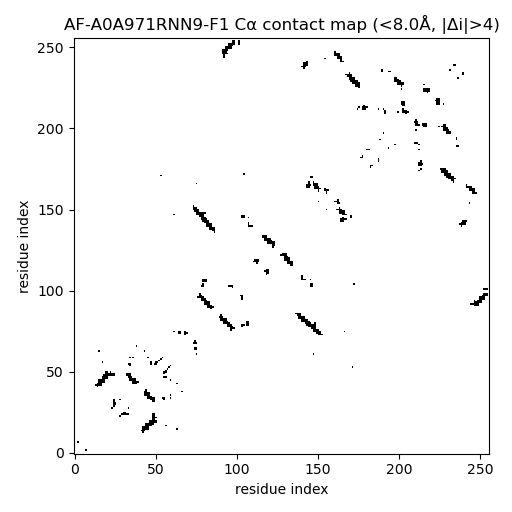1 O O . ILE A 1 94 ? -11.825 3.375 4.756 1.00 96.44 94 ILE A O 1
ATOM 755 N N . MET A 1 95 ? -13.386 4.248 3.389 1.00 95.94 95 MET A N 1
ATOM 756 C CA . MET A 1 95 ? -12.620 4.235 2.148 1.00 95.94 95 MET A CA 1
ATOM 757 C C . MET A 1 95 ? -12.403 5.673 1.673 1.00 95.94 95 MET A C 1
ATOM 759 O O . MET A 1 95 ? -13.334 6.488 1.659 1.00 95.94 95 MET A O 1
ATOM 763 N N . HIS A 1 96 ? -11.183 5.979 1.250 1.00 94.00 96 HIS A N 1
ATOM 764 C CA . HIS A 1 96 ? -10.826 7.268 0.676 1.00 94.00 96 HIS A CA 1
ATOM 765 C C . HIS A 1 96 ? -10.096 7.101 -0.645 1.00 94.00 96 HIS A C 1
ATOM 767 O O . HIS A 1 96 ? -9.024 6.496 -0.721 1.00 94.00 96 HIS A O 1
ATOM 773 N N . GLU A 1 97 ? -10.680 7.674 -1.690 1.00 92.00 97 GLU A N 1
ATOM 774 C CA . GLU A 1 97 ? -10.058 7.781 -3.001 1.00 92.00 97 GLU A CA 1
ATOM 775 C C . GLU A 1 97 ? -9.444 9.159 -3.166 1.00 92.00 97 GLU A C 1
ATOM 777 O O . GLU A 1 97 ? -10.093 10.181 -2.951 1.00 92.00 97 GLU A O 1
ATOM 782 N N . GLY A 1 98 ? -8.196 9.178 -3.615 1.00 83.81 98 GLY A N 1
ATOM 783 C CA . GLY A 1 98 ? -7.491 10.423 -3.857 1.00 83.81 98 GLY A CA 1
ATOM 784 C C . GLY A 1 98 ? -6.243 10.239 -4.700 1.00 83.81 98 GLY A C 1
ATOM 785 O O . GLY A 1 98 ? -5.725 9.128 -4.890 1.00 83.81 98 GLY A O 1
ATOM 786 N N . ALA A 1 99 ? -5.727 11.351 -5.218 1.00 77.25 99 ALA A N 1
ATOM 787 C CA . ALA A 1 99 ? -4.473 11.367 -5.964 1.00 77.25 99 ALA A CA 1
ATOM 788 C C . ALA A 1 99 ? -3.284 10.884 -5.102 1.00 77.25 99 ALA A C 1
ATOM 790 O O . ALA A 1 99 ? -3.357 10.756 -3.876 1.00 77.25 99 ALA A O 1
ATOM 791 N N . SER A 1 100 ? -2.165 10.541 -5.746 1.00 67.94 100 SER A N 1
ATOM 792 C CA . SER A 1 100 ? -0.931 10.205 -5.019 1.00 67.94 100 SER A CA 1
ATOM 793 C C . SER A 1 100 ? -0.464 11.414 -4.203 1.00 67.94 100 SER A C 1
ATOM 795 O O . SER A 1 100 ? -0.330 12.494 -4.765 1.00 67.94 100 SER A O 1
ATOM 797 N N . GLY A 1 101 ? -0.194 11.230 -2.906 1.00 66.94 101 GLY A N 1
ATOM 798 C CA . GLY A 1 101 ? 0.130 12.331 -1.987 1.00 66.94 101 GLY A CA 1
ATOM 799 C C . GLY A 1 101 ? -1.086 13.117 -1.479 1.00 66.94 101 GLY A C 1
ATOM 800 O O . GLY A 1 101 ? -0.920 14.219 -0.975 1.00 66.94 101 GLY A O 1
ATOM 801 N N . GLY A 1 102 ? -2.303 12.595 -1.652 1.00 67.69 102 GLY A N 1
ATOM 802 C CA . GLY A 1 102 ? -3.540 13.188 -1.136 1.00 67.69 102 GLY A CA 1
ATOM 803 C C . GLY A 1 102 ? -3.959 12.709 0.258 1.00 67.69 102 GLY A C 1
ATOM 804 O O . GLY A 1 102 ? -5.134 12.829 0.570 1.00 67.69 102 GLY A O 1
ATOM 805 N N . GLY A 1 103 ? -3.067 12.123 1.066 1.00 72.31 103 GLY A N 1
ATOM 806 C CA . GLY A 1 103 ? -3.426 11.667 2.419 1.00 72.31 103 GLY A CA 1
ATOM 807 C C . GLY A 1 103 ? -3.952 10.225 2.525 1.00 72.31 103 GLY A C 1
ATOM 808 O O . GLY A 1 103 ? -4.534 9.862 3.542 1.00 72.31 103 GLY A O 1
ATOM 809 N N . LYS A 1 104 ? -3.829 9.400 1.470 1.00 81.25 104 LYS A N 1
ATOM 810 C CA . LYS A 1 104 ? -4.379 8.028 1.456 1.00 81.25 104 LYS A CA 1
ATOM 811 C C . LYS A 1 104 ? -3.685 7.102 2.456 1.00 81.25 104 LYS A C 1
ATOM 813 O O . LYS A 1 104 ? -4.359 6.382 3.183 1.00 81.25 104 LYS A O 1
ATOM 818 N N . SER A 1 105 ? -2.357 7.094 2.464 1.00 76.94 105 SER A N 1
ATOM 819 C CA . SER A 1 105 ? -1.591 6.217 3.356 1.00 76.94 105 SER A CA 1
ATOM 820 C C . SER A 1 105 ? -1.657 6.736 4.794 1.00 76.94 105 SER A C 1
ATOM 822 O O . SER A 1 105 ? -1.760 5.972 5.739 1.00 76.94 105 SER A O 1
ATOM 824 N N . GLU A 1 106 ? -1.769 8.047 4.957 1.00 80.38 106 GLU A N 1
ATOM 825 C CA . GLU A 1 106 ? -1.927 8.717 6.242 1.00 80.38 106 GLU A CA 1
ATOM 826 C C . GLU A 1 106 ? -3.242 8.317 6.949 1.00 80.38 106 GLU A C 1
ATOM 828 O O . GLU A 1 106 ? -3.348 8.393 8.168 1.00 80.38 106 GLU A O 1
ATOM 833 N N . MET A 1 107 ? -4.249 7.824 6.213 1.00 83.69 107 MET A N 1
ATOM 834 C CA . MET A 1 107 ? -5.495 7.307 6.799 1.00 83.69 107 MET A CA 1
ATOM 835 C C . MET A 1 107 ? -5.362 5.974 7.539 1.00 83.69 107 MET A C 1
ATOM 837 O O . MET A 1 107 ? -6.233 5.648 8.348 1.00 83.69 107 MET A O 1
ATOM 841 N N . ILE A 1 108 ? -4.331 5.186 7.237 1.00 83.81 108 ILE A N 1
ATOM 842 C CA . ILE A 1 108 ? -4.062 3.914 7.924 1.00 83.81 108 ILE A CA 1
ATOM 843 C C . ILE A 1 108 ? -3.046 4.087 9.061 1.00 83.81 108 ILE A C 1
ATOM 845 O O . ILE A 1 108 ? -2.751 3.122 9.766 1.00 83.81 108 ILE A O 1
ATOM 849 N N . GLU A 1 109 ? -2.538 5.304 9.258 1.00 82.81 109 GLU A N 1
ATOM 850 C CA . GLU A 1 109 ? -1.552 5.650 10.277 1.00 82.81 109 GLU A CA 1
ATOM 851 C C . GLU A 1 109 ? -2.219 6.159 11.561 1.00 82.81 109 GLU A C 1
ATOM 853 O O . GLU A 1 109 ? -3.319 6.718 11.569 1.00 82.81 109 GLU A O 1
ATOM 858 N N . GLN A 1 110 ? -1.545 5.935 12.688 1.00 81.25 110 GLN A N 1
ATOM 859 C CA . GLN A 1 110 ? -2.007 6.428 13.980 1.00 81.25 110 GLN A CA 1
ATOM 860 C C . GLN A 1 110 ? -1.816 7.939 14.079 1.00 81.25 110 GLN A C 1
ATOM 862 O O . GLN A 1 110 ? -0.872 8.508 13.540 1.00 81.25 110 GLN A O 1
ATOM 867 N N . ILE A 1 111 ? -2.692 8.598 14.837 1.00 81.94 111 ILE A N 1
ATOM 868 C CA . ILE A 1 111 ? -2.569 10.036 15.059 1.00 81.94 111 ILE A CA 1
ATOM 869 C C . ILE A 1 111 ? -1.274 10.361 15.812 1.00 81.94 111 ILE A C 1
ATOM 871 O O . ILE A 1 111 ? -0.984 9.771 16.857 1.00 81.94 111 ILE A O 1
ATOM 875 N N . HIS A 1 112 ? -0.511 11.326 15.302 1.00 81.19 112 HIS A N 1
ATOM 876 C CA . HIS A 1 112 ? 0.720 11.764 15.950 1.00 81.19 112 HIS A CA 1
ATOM 877 C C . HIS A 1 112 ? 0.398 12.526 17.239 1.00 81.19 112 HIS A C 1
ATOM 879 O O . HIS A 1 112 ? -0.443 13.431 17.262 1.00 81.19 112 HIS A O 1
ATOM 885 N N . ARG A 1 113 ? 1.075 12.142 18.322 1.00 81.88 113 ARG A N 1
ATOM 886 C CA . ARG A 1 113 ? 0.948 12.754 19.646 1.00 81.88 113 ARG A CA 1
ATOM 887 C C . ARG A 1 113 ? 2.274 13.389 20.040 1.00 81.88 113 ARG A C 1
ATOM 889 O O . ARG A 1 113 ? 3.333 12.845 19.750 1.00 81.88 113 ARG A O 1
ATOM 896 N N . GLU A 1 114 ? 2.190 14.527 20.713 1.00 84.00 114 GLU A N 1
ATOM 897 C CA . GLU A 1 114 ? 3.319 15.143 21.404 1.00 84.00 114 GLU A CA 1
ATOM 898 C C . GLU A 1 114 ? 3.734 14.266 22.603 1.00 84.00 114 GLU A C 1
ATOM 900 O O . GLU A 1 114 ? 2.980 13.390 23.037 1.00 84.00 114 GLU A O 1
ATOM 905 N N . ASP A 1 115 ? 4.902 14.535 23.191 1.00 80.88 115 ASP A N 1
ATOM 906 C CA . ASP A 1 115 ? 5.444 13.767 24.328 1.00 80.88 115 ASP A CA 1
ATOM 907 C C . ASP A 1 115 ? 4.499 13.705 25.545 1.00 80.88 115 ASP A C 1
ATOM 909 O O . ASP A 1 115 ? 4.564 12.781 26.356 1.00 80.88 115 ASP A O 1
ATOM 913 N N . ASP A 1 116 ? 3.607 14.690 25.685 1.00 84.12 116 ASP A N 1
ATOM 914 C CA . ASP A 1 116 ? 2.598 14.754 26.747 1.00 84.12 116 ASP A CA 1
ATOM 915 C C . ASP A 1 116 ? 1.269 14.057 26.398 1.00 84.12 116 ASP A C 1
ATOM 917 O O . ASP A 1 116 ? 0.316 14.096 27.178 1.00 84.12 116 ASP A O 1
ATOM 921 N N . GLY A 1 117 ? 1.199 13.414 25.231 1.00 83.00 117 GLY A N 1
ATOM 922 C CA . GLY A 1 117 ? 0.044 12.674 24.740 1.00 83.00 117 GLY A CA 1
ATOM 923 C C . GLY A 1 117 ? -1.009 13.521 24.022 1.00 83.00 117 GLY A C 1
ATOM 924 O O . GLY A 1 117 ? -1.970 12.944 23.506 1.00 83.00 117 GLY A O 1
ATOM 925 N N . ARG A 1 118 ? -0.874 14.851 23.955 1.00 88.62 118 ARG A N 1
ATOM 926 C CA . ARG A 1 118 ? -1.809 15.719 23.218 1.00 88.62 118 ARG A CA 1
ATOM 927 C C . ARG A 1 118 ? -1.535 15.685 21.717 1.00 88.62 118 ARG A C 1
ATOM 929 O O . ARG A 1 118 ? -0.433 15.386 21.276 1.00 88.62 118 ARG A O 1
ATOM 936 N N . VAL A 1 119 ? -2.546 16.015 20.923 1.00 89.19 119 VAL A N 1
ATOM 937 C CA . VAL A 1 119 ? -2.460 16.079 19.460 1.00 89.19 119 VAL A CA 1
ATOM 938 C C . VAL A 1 119 ? -2.401 17.536 19.019 1.00 89.19 119 VAL A C 1
ATOM 940 O O . VAL A 1 119 ? -3.263 18.330 19.400 1.00 89.19 119 VAL A O 1
ATOM 943 N N . LEU A 1 120 ? -1.423 17.893 18.187 1.00 89.94 120 LEU A N 1
ATOM 944 C CA . LEU A 1 120 ? -1.361 19.209 17.556 1.00 89.94 120 LEU A CA 1
ATOM 945 C C . LEU A 1 120 ? -2.404 19.316 16.439 1.00 89.94 120 LEU A C 1
ATOM 947 O O . LEU A 1 120 ? -2.258 18.712 15.384 1.00 89.94 120 LEU A O 1
ATOM 951 N N . LEU A 1 121 ? -3.453 20.110 16.663 1.00 90.50 121 LEU A N 1
ATOM 952 C CA . LEU A 1 121 ? -4.471 20.389 15.644 1.00 90.50 121 LEU A CA 1
ATOM 953 C C . LEU A 1 121 ? -4.016 21.451 14.645 1.00 90.50 121 LEU A C 1
ATOM 955 O O . LEU A 1 121 ? -4.432 21.439 13.490 1.00 90.50 121 LEU A O 1
ATOM 959 N N . GLY A 1 122 ? -3.203 22.404 15.092 1.00 92.06 122 GLY A N 1
ATOM 960 C CA . GLY A 1 122 ? -2.728 23.473 14.231 1.00 92.06 122 GLY A CA 1
ATOM 961 C C . GLY A 1 122 ? -1.923 24.523 14.973 1.00 92.06 122 GLY A C 1
ATOM 962 O O . GLY A 1 122 ? -1.901 24.575 16.203 1.00 92.06 122 GLY A O 1
ATOM 963 N N . ILE A 1 123 ? -1.267 25.371 14.190 1.00 94.56 123 ILE A N 1
ATOM 964 C CA . ILE A 1 123 ? -0.482 26.504 14.669 1.00 94.56 123 ILE A CA 1
ATOM 965 C C . ILE A 1 123 ? -1.101 27.763 14.078 1.00 94.56 123 ILE A C 1
ATOM 967 O O . ILE A 1 123 ? -1.322 27.847 12.868 1.00 94.56 123 ILE A O 1
ATOM 971 N N . ASN A 1 124 ? -1.388 28.744 14.925 1.00 9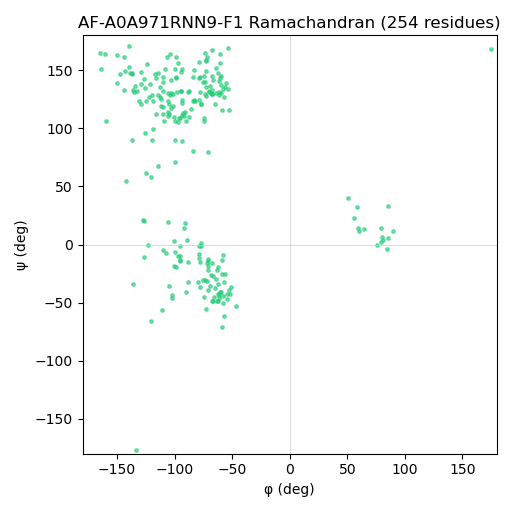4.44 124 ASN A N 1
ATOM 972 C CA . ASN A 1 124 ? -1.828 30.047 14.463 1.00 94.44 124 ASN A CA 1
ATOM 973 C C . ASN A 1 124 ? -0.696 30.714 13.665 1.00 94.44 124 ASN A C 1
ATOM 975 O O . ASN A 1 124 ? 0.384 30.948 14.195 1.00 94.44 124 ASN A O 1
ATOM 979 N N . THR A 1 125 ? -0.932 31.045 12.397 1.00 94.25 125 THR A N 1
ATOM 980 C CA . THR A 1 125 ? 0.112 31.589 11.508 1.00 94.25 125 THR A CA 1
ATOM 981 C C . THR A 1 125 ? 0.536 33.021 11.840 1.00 94.25 125 THR A C 1
ATOM 983 O O . THR A 1 125 ? 1.535 33.491 11.304 1.00 94.25 125 THR A O 1
ATOM 986 N N . VAL A 1 126 ? -0.217 33.725 12.692 1.00 96.12 126 VAL A N 1
ATOM 987 C CA . VAL A 1 126 ? 0.077 35.102 13.113 1.00 96.12 126 VAL A CA 1
ATOM 988 C C . VAL A 1 126 ? 0.700 35.133 14.506 1.00 96.12 126 VAL A C 1
ATOM 990 O O . VAL A 1 126 ? 1.670 35.854 14.714 1.00 96.12 126 VAL A O 1
ATOM 993 N N . SER A 1 127 ? 0.143 34.385 15.464 1.00 95.62 127 SER A N 1
ATOM 994 C CA . SER A 1 127 ? 0.624 34.373 16.854 1.00 95.62 127 SER A CA 1
ATOM 995 C C . SER A 1 127 ? 1.599 33.241 17.179 1.00 95.62 127 SER A C 1
ATOM 997 O O . SER A 1 127 ? 2.154 33.242 18.272 1.00 95.62 127 SER A O 1
ATOM 999 N N . GLU A 1 128 ? 1.775 32.273 16.275 1.00 94.81 128 GLU A N 1
ATOM 1000 C CA . GLU A 1 128 ? 2.539 31.029 16.477 1.00 94.81 128 GLU A CA 1
ATOM 1001 C C . GLU A 1 128 ? 2.010 30.133 17.615 1.00 94.81 128 GLU A C 1
ATOM 1003 O O . GLU A 1 128 ? 2.641 29.151 18.007 1.00 94.81 128 GLU A O 1
ATOM 1008 N N . GLU A 1 129 ? 0.818 30.430 18.140 1.00 95.00 129 GLU A N 1
ATOM 1009 C CA . GLU A 1 129 ? 0.197 29.649 19.205 1.00 95.00 129 GLU A CA 1
ATOM 1010 C C . GLU A 1 129 ? -0.213 28.257 18.705 1.00 95.00 129 GLU A C 1
ATOM 1012 O O . GLU A 1 129 ? -0.881 28.117 17.677 1.00 95.00 129 GLU A O 1
ATOM 1017 N N . LYS A 1 130 ? 0.171 27.218 19.455 1.00 93.38 130 LYS A N 1
ATOM 1018 C CA . LYS A 1 130 ? -0.218 25.829 19.192 1.00 93.38 130 LYS A CA 1
ATOM 1019 C C . LYS A 1 130 ? -1.602 25.541 19.774 1.00 93.38 130 LYS A C 1
ATOM 1021 O O . LYS A 1 130 ? -1.809 25.652 20.981 1.00 93.38 130 LYS A O 1
ATOM 1026 N N . HIS A 1 131 ? -2.518 25.068 18.939 1.00 92.88 131 HIS A N 1
ATOM 1027 C CA . HIS A 1 131 ? -3.798 24.522 19.376 1.00 92.88 131 HIS A CA 1
ATOM 1028 C C . HIS A 1 131 ? -3.671 23.008 19.551 1.00 92.88 131 HIS A C 1
ATOM 1030 O O . HIS A 1 131 ? -3.457 22.274 18.586 1.00 92.88 131 HIS A O 1
ATOM 1036 N N . LEU A 1 132 ? -3.787 22.551 20.797 1.00 92.62 132 LEU A N 1
ATOM 1037 C CA . LEU A 1 132 ? -3.620 21.150 21.179 1.00 92.62 132 LEU A CA 1
ATOM 1038 C C . LEU A 1 132 ? -4.963 20.539 21.593 1.00 92.62 132 LEU A C 1
ATOM 1040 O O . LEU A 1 132 ? -5.749 21.177 22.295 1.00 92.62 132 LEU A O 1
ATOM 1044 N N . LEU A 1 133 ? -5.201 19.293 21.191 1.00 90.88 133 LEU A N 1
ATOM 1045 C CA . LEU A 1 133 ? -6.363 18.492 21.563 1.00 90.88 133 LEU A CA 1
ATOM 1046 C C . LEU A 1 133 ? -5.948 17.358 22.497 1.00 90.88 133 LEU A C 1
ATOM 1048 O O . LEU A 1 133 ? -5.013 16.613 22.210 1.00 90.88 133 LEU A O 1
ATOM 1052 N N . GLU A 1 134 ? -6.679 17.188 23.593 1.00 87.12 134 GLU A N 1
ATOM 1053 C CA . GLU A 1 134 ? -6.520 16.033 24.472 1.00 87.12 134 GLU A CA 1
ATOM 1054 C C . GLU A 1 134 ? -7.522 14.940 24.073 1.00 87.12 134 GLU A C 1
ATOM 1056 O O . GLU A 1 134 ? -8.733 15.095 24.232 1.00 87.12 134 GLU A O 1
ATOM 1061 N N . LEU A 1 135 ? -7.011 13.828 23.539 1.00 82.31 135 LEU A N 1
ATOM 1062 C CA . LEU A 1 135 ? -7.794 12.630 23.230 1.00 82.31 135 LEU A CA 1
ATOM 1063 C C . LEU A 1 135 ? -7.485 11.551 24.266 1.00 82.31 135 LEU A C 1
ATOM 1065 O O . LEU A 1 135 ? -6.378 11.004 24.260 1.00 82.31 135 LEU A O 1
ATOM 1069 N N . LYS A 1 136 ? -8.464 11.251 25.129 1.00 78.12 136 LYS A N 1
ATOM 1070 C CA . LYS A 1 136 ? -8.323 10.277 26.227 1.00 78.12 136 LYS A CA 1
ATOM 1071 C C . LYS A 1 136 ? -8.017 8.867 25.731 1.00 78.12 136 LYS A C 1
ATOM 1073 O O . LYS A 1 136 ? -7.114 8.239 26.262 1.00 78.12 136 LYS A O 1
ATOM 1078 N N . ASP A 1 137 ? -8.717 8.435 24.686 1.00 80.00 137 ASP A N 1
ATOM 1079 C CA . ASP A 1 137 ? -8.551 7.123 24.066 1.00 80.00 137 ASP A CA 1
ATOM 1080 C C . ASP A 1 137 ? -8.382 7.275 22.549 1.00 80.00 137 ASP A C 1
ATOM 1082 O O . ASP A 1 137 ? -8.915 8.207 21.936 1.00 80.00 137 ASP A O 1
ATOM 1086 N N . THR A 1 138 ? -7.612 6.375 21.940 1.00 81.88 138 THR A N 1
ATOM 1087 C CA . THR A 1 138 ? -7.460 6.262 20.482 1.00 81.88 138 THR A CA 1
ATOM 1088 C C . THR A 1 138 ? -8.433 5.240 19.920 1.00 81.88 138 THR A C 1
ATOM 1090 O O . THR A 1 138 ? -8.724 4.237 20.568 1.00 81.88 138 THR A O 1
ATOM 1093 N N . CYS A 1 139 ? -8.882 5.453 18.685 1.00 88.56 139 CYS A N 1
ATOM 1094 C CA . CYS A 1 139 ? -9.493 4.365 17.932 1.00 88.56 139 CYS A CA 1
ATOM 1095 C C . CYS A 1 139 ? -8.430 3.311 17.598 1.00 88.56 139 CYS A C 1
ATOM 1097 O O . CYS A 1 139 ? -7.278 3.650 17.320 1.00 88.56 139 CYS A O 1
ATOM 1099 N N . GLU A 1 140 ? -8.822 2.044 17.582 1.00 92.00 140 GLU A N 1
ATOM 1100 C CA . GLU A 1 140 ? -8.019 1.004 16.953 1.00 92.00 140 GLU A CA 1
ATOM 1101 C C . GLU A 1 140 ? -8.217 1.094 15.438 1.00 92.00 140 GLU A C 1
ATOM 1103 O O . GLU A 1 140 ? -9.345 1.196 14.944 1.00 92.00 140 GLU A O 1
ATOM 1108 N N . LEU A 1 141 ? -7.107 1.087 14.703 1.00 93.56 141 LEU A N 1
ATOM 1109 C CA . LEU A 1 141 ? -7.112 1.066 13.248 1.00 93.56 141 LEU A CA 1
ATOM 1110 C C . LEU A 1 141 ? -6.777 -0.345 12.782 1.00 93.56 141 LEU A C 1
ATOM 1112 O O . LEU A 1 141 ? -5.790 -0.935 13.224 1.00 93.56 141 LEU A O 1
ATOM 1116 N N . GLN A 1 142 ? -7.601 -0.856 11.876 1.00 95.56 142 GLN A N 1
ATOM 1117 C CA . GLN A 1 142 ? -7.409 -2.125 11.190 1.00 95.56 142 GLN A CA 1
ATOM 1118 C C . GLN A 1 142 ? -7.314 -1.836 9.684 1.00 95.56 142 GLN A C 1
ATOM 1120 O O . GLN A 1 142 ? -8.340 -1.733 8.996 1.00 95.56 142 GLN A O 1
ATOM 1125 N N . PRO A 1 143 ? -6.096 -1.598 9.170 1.00 95.31 143 PRO A N 1
ATOM 1126 C CA . PRO A 1 143 ? -5.870 -1.290 7.764 1.00 95.31 143 PRO A CA 1
ATOM 1127 C C . PRO A 1 143 ? -6.341 -2.416 6.838 1.00 95.31 143 PRO A C 1
ATOM 1129 O O . PRO A 1 143 ? -6.076 -3.591 7.087 1.00 95.31 143 PRO A O 1
ATOM 1132 N N . VAL A 1 144 ? -7.001 -2.065 5.737 1.00 96.31 144 VAL A N 1
ATOM 1133 C CA . VAL A 1 144 ? -7.490 -3.031 4.742 1.00 96.31 144 VAL A CA 1
ATOM 1134 C C . VAL A 1 144 ? -6.682 -2.888 3.456 1.00 96.31 144 VAL A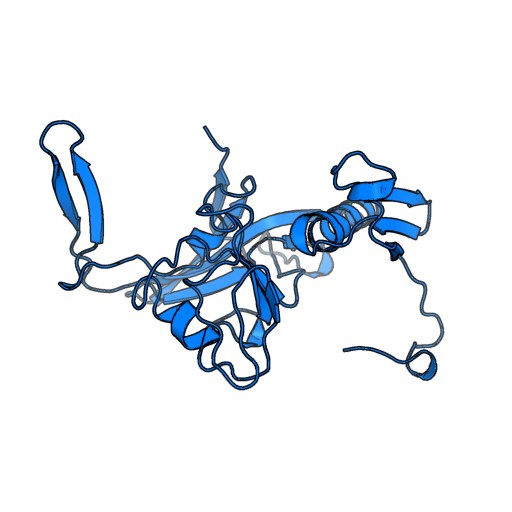 C 1
ATOM 1136 O O . VAL A 1 144 ? -6.065 -3.860 3.019 1.00 96.31 144 VAL A O 1
ATOM 1139 N N . THR A 1 145 ? -6.651 -1.684 2.874 1.00 94.88 145 THR A N 1
ATOM 1140 C CA . THR A 1 145 ? -5.953 -1.372 1.614 1.00 94.88 145 THR A CA 1
ATOM 1141 C C . THR A 1 145 ? -5.204 -0.048 1.721 1.00 94.88 145 THR A C 1
ATOM 1143 O O . THR A 1 145 ? -5.692 0.858 2.384 1.00 94.88 145 THR A O 1
ATOM 1146 N N . ASP A 1 146 ? -4.067 0.091 1.035 1.00 91.31 146 ASP A N 1
ATOM 1147 C CA . ASP A 1 146 ? -3.298 1.353 0.970 1.00 91.31 146 ASP A CA 1
ATOM 1148 C C . ASP A 1 146 ? -3.521 2.109 -0.356 1.00 91.31 146 ASP A C 1
ATOM 1150 O O . ASP A 1 146 ? -3.722 3.324 -0.377 1.00 91.31 146 ASP A O 1
ATOM 1154 N N . ASP A 1 147 ? -3.513 1.393 -1.488 1.00 91.12 147 ASP A N 1
ATOM 1155 C CA . ASP A 1 147 ? -3.502 2.034 -2.812 1.00 91.12 147 ASP A CA 1
ATOM 1156 C C . ASP A 1 147 ? -4.460 1.407 -3.834 1.00 91.12 147 ASP A C 1
ATOM 1158 O O . ASP A 1 147 ? -4.984 2.132 -4.679 1.00 91.12 147 ASP A O 1
ATOM 1162 N N . MET A 1 148 ? -4.691 0.088 -3.798 1.00 93.88 148 MET A N 1
ATOM 1163 C CA . MET A 1 148 ? -5.525 -0.617 -4.782 1.00 93.88 148 MET A CA 1
ATOM 1164 C C . MET A 1 148 ? -6.636 -1.432 -4.115 1.00 93.88 148 MET A C 1
ATOM 1166 O O . MET A 1 148 ? -6.443 -2.588 -3.738 1.00 93.88 148 MET A O 1
ATOM 1170 N N . ALA A 1 149 ? -7.827 -0.844 -4.030 1.00 95.81 149 ALA A N 1
ATOM 1171 C CA . ALA A 1 149 ? -9.024 -1.502 -3.523 1.00 95.81 149 ALA A CA 1
ATOM 1172 C C . ALA A 1 149 ? -9.747 -2.243 -4.659 1.00 95.81 149 ALA A C 1
ATOM 1174 O O . ALA A 1 149 ? -10.300 -1.631 -5.570 1.00 95.81 149 ALA A O 1
ATOM 1175 N N . PHE A 1 150 ? -9.725 -3.572 -4.629 1.00 96.38 150 PHE A N 1
ATOM 1176 C CA . PHE A 1 150 ? -10.389 -4.442 -5.597 1.00 96.38 150 PHE A CA 1
ATOM 1177 C C . PHE A 1 150 ? -11.888 -4.546 -5.301 1.00 96.38 150 PHE A C 1
ATOM 1179 O O . PHE A 1 150 ? -12.267 -4.951 -4.201 1.00 96.38 150 PHE A O 1
ATOM 1186 N N . CYS A 1 151 ? -12.728 -4.229 -6.290 1.00 96.25 151 CYS A N 1
ATOM 1187 C CA . CYS A 1 151 ? -14.189 -4.174 -6.174 1.00 96.25 151 CYS A CA 1
ATOM 1188 C C . CYS A 1 151 ? -14.860 -5.159 -7.152 1.00 96.25 151 CYS A C 1
ATOM 1190 O O . CYS A 1 151 ? -15.619 -4.760 -8.037 1.00 96.25 151 CYS A O 1
ATOM 1192 N N . HIS A 1 152 ? -14.542 -6.451 -7.046 1.00 96.25 152 HIS A N 1
ATOM 1193 C CA . HIS A 1 152 ? -15.076 -7.472 -7.957 1.00 96.25 152 HIS A CA 1
ATOM 1194 C C . HIS A 1 152 ? -16.528 -7.861 -7.619 1.00 96.25 152 HIS A C 1
ATOM 1196 O O . HIS A 1 152 ? -16.855 -7.957 -6.434 1.00 96.25 152 HIS A O 1
ATOM 1202 N N . PRO A 1 153 ? -17.394 -8.144 -8.610 1.00 95.00 153 PRO A N 1
ATOM 1203 C CA . PRO A 1 153 ? -18.764 -8.613 -8.399 1.00 95.00 153 PRO A CA 1
ATOM 1204 C C . PRO A 1 153 ? -18.862 -9.819 -7.460 1.00 95.00 153 PRO A C 1
ATOM 1206 O O . PRO A 1 153 ? -19.691 -9.814 -6.559 1.00 95.00 153 PRO A O 1
ATOM 1209 N N . ASP A 1 154 ? -17.964 -10.798 -7.603 1.00 95.44 154 ASP A N 1
ATOM 1210 C CA . ASP A 1 154 ? -17.956 -12.023 -6.781 1.00 95.44 154 ASP A CA 1
ATOM 1211 C C . ASP A 1 154 ? -17.728 -11.794 -5.281 1.00 95.44 154 ASP A C 1
ATOM 1213 O O . ASP A 1 154 ? -18.021 -12.681 -4.482 1.00 95.44 154 ASP A O 1
ATOM 1217 N N . ILE A 1 155 ? -17.173 -10.642 -4.886 1.00 95.44 155 ILE A N 1
ATOM 1218 C CA . ILE A 1 155 ? -17.008 -10.296 -3.466 1.00 95.44 155 ILE A CA 1
ATOM 1219 C C . ILE A 1 155 ? -18.137 -9.398 -2.950 1.00 95.44 155 ILE A C 1
ATOM 1221 O O . ILE A 1 155 ? -18.212 -9.169 -1.746 1.00 95.44 155 ILE A O 1
ATOM 1225 N N . GLN A 1 156 ? -18.998 -8.880 -3.832 1.00 96.12 156 GLN A N 1
ATOM 1226 C CA . GLN A 1 156 ? -20.155 -8.086 -3.421 1.00 96.12 156 GLN A CA 1
ATOM 1227 C C . GLN A 1 156 ? -21.223 -8.989 -2.796 1.00 96.12 156 GLN A C 1
ATOM 1229 O O . GLN A 1 156 ? -21.278 -10.193 -3.045 1.00 96.12 156 GLN A O 1
ATOM 1234 N N . ASN A 1 157 ? -22.094 -8.400 -1.982 1.00 94.00 157 ASN A N 1
ATOM 1235 C CA . ASN A 1 157 ? -23.166 -9.116 -1.301 1.00 94.00 157 ASN A CA 1
ATOM 1236 C C . ASN A 1 157 ? -24.506 -8.364 -1.416 1.00 94.00 157 ASN A C 1
ATOM 1238 O O . ASN A 1 157 ? -24.616 -7.332 -2.077 1.00 94.00 157 ASN A O 1
ATOM 1242 N N . GLU A 1 158 ? -25.546 -8.897 -0.776 1.00 95.31 158 GLU A N 1
ATOM 1243 C CA . GLU A 1 158 ? -26.911 -8.361 -0.857 1.00 95.31 158 GLU A CA 1
ATOM 1244 C C . GLU A 1 158 ? -27.142 -7.098 -0.002 1.00 95.31 158 GLU A C 1
ATOM 1246 O O . GLU A 1 158 ? -28.241 -6.545 -0.026 1.00 95.31 158 GLU A O 1
ATOM 1251 N N . SER A 1 159 ? -26.142 -6.610 0.748 1.00 93.62 159 SER A N 1
ATOM 1252 C CA . SER A 1 159 ? -26.313 -5.447 1.635 1.00 93.62 159 SER A CA 1
ATOM 1253 C C . SER A 1 159 ? -26.465 -4.125 0.879 1.00 93.62 159 SER A C 1
ATOM 1255 O O . SER A 1 159 ? -26.931 -3.136 1.446 1.00 93.62 159 SER A O 1
ATOM 1257 N N . GLY A 1 160 ? -26.067 -4.093 -0.396 1.00 91.94 160 GLY A N 1
ATOM 1258 C CA . GLY A 1 160 ? -26.047 -2.886 -1.221 1.00 91.94 160 GLY A CA 1
ATOM 1259 C C . GLY A 1 160 ? -24.890 -1.931 -0.906 1.00 91.94 160 GLY A C 1
ATOM 1260 O O . GLY A 1 160 ? -24.773 -0.896 -1.565 1.00 91.94 160 GLY A O 1
ATOM 1261 N N . ARG A 1 161 ? -24.024 -2.259 0.064 1.00 95.44 161 ARG A N 1
ATOM 1262 C CA . ARG A 1 161 ? -22.767 -1.540 0.307 1.00 95.44 161 ARG A CA 1
ATOM 1263 C C . ARG A 1 161 ? -21.673 -2.045 -0.629 1.00 95.44 161 ARG A C 1
ATOM 1265 O O . ARG A 1 161 ? -21.666 -3.206 -1.030 1.00 95.44 161 ARG A O 1
ATOM 1272 N N . LEU A 1 162 ? -20.735 -1.159 -0.963 1.00 96.62 162 LEU A N 1
ATOM 1273 C CA . LEU A 1 162 ? -19.542 -1.544 -1.710 1.00 96.62 162 LEU A CA 1
ATOM 1274 C C . LEU A 1 162 ? -18.677 -2.446 -0.828 1.00 96.62 162 LEU A C 1
ATOM 1276 O O . LEU A 1 162 ? -18.365 -2.074 0.302 1.00 96.62 162 LEU A O 1
ATOM 1280 N N . VAL A 1 163 ? -18.272 -3.594 -1.359 1.00 97.88 163 VAL A N 1
ATOM 1281 C CA . VAL A 1 163 ? -17.329 -4.502 -0.709 1.00 97.88 163 VAL A CA 1
ATOM 1282 C C . VAL A 1 163 ? -15.977 -4.399 -1.398 1.00 97.88 163 VAL A C 1
ATOM 1284 O O . VAL A 1 163 ? -15.895 -4.494 -2.626 1.00 97.88 163 VAL A O 1
ATOM 1287 N N . VAL A 1 164 ? -14.912 -4.222 -0.620 1.00 97.56 164 VAL A N 1
ATOM 1288 C CA . VAL A 1 164 ? -13.547 -4.113 -1.144 1.00 97.56 164 VAL A CA 1
ATOM 1289 C C . VAL A 1 164 ? -12.617 -5.139 -0.517 1.00 97.56 164 VAL A C 1
ATOM 1291 O O . VAL A 1 164 ? -12.829 -5.603 0.603 1.00 97.56 164 VAL A O 1
ATOM 1294 N N . LYS A 1 165 ? -11.553 -5.470 -1.243 1.00 96.88 165 LYS A N 1
ATOM 1295 C CA . LYS A 1 165 ? -10.417 -6.252 -0.754 1.00 96.88 165 LYS A CA 1
ATOM 1296 C C . LYS A 1 165 ? -9.125 -5.658 -1.304 1.00 96.88 165 LYS A C 1
ATOM 1298 O O . LYS A 1 165 ? -9.139 -5.064 -2.376 1.00 96.88 165 LYS A O 1
ATOM 1303 N N . ASP A 1 166 ? -8.005 -5.821 -0.611 1.00 95.94 166 ASP A N 1
ATOM 1304 C CA . ASP A 1 166 ? -6.723 -5.370 -1.158 1.00 95.94 166 ASP A CA 1
ATOM 1305 C C . ASP A 1 166 ? -6.322 -6.201 -2.385 1.00 95.94 166 ASP A C 1
ATOM 1307 O O . ASP A 1 166 ? -6.320 -7.437 -2.345 1.00 95.94 166 ASP A O 1
ATOM 1311 N N . ALA A 1 167 ? -5.976 -5.519 -3.477 1.00 95.06 167 ALA A N 1
ATOM 1312 C CA . ALA A 1 167 ? -5.386 -6.145 -4.658 1.00 95.06 167 ALA A CA 1
ATOM 1313 C C . ALA A 1 167 ? -3.883 -6.434 -4.473 1.00 95.06 167 ALA A C 1
ATOM 1315 O O . ALA A 1 167 ? -3.273 -7.131 -5.288 1.00 95.06 167 ALA A O 1
ATOM 1316 N N . GLU A 1 168 ? -3.264 -5.885 -3.427 1.00 93.94 168 GLU A N 1
ATOM 1317 C CA . GLU A 1 168 ? -1.836 -5.971 -3.168 1.00 93.94 168 GLU A CA 1
ATOM 1318 C C . GLU A 1 168 ? -1.491 -7.087 -2.168 1.00 93.94 168 GLU A C 1
ATOM 1320 O O . GLU A 1 168 ? -2.294 -7.542 -1.356 1.00 93.94 168 GLU A O 1
ATOM 1325 N N . GLN A 1 169 ? -0.245 -7.562 -2.231 1.00 92.81 169 GLN A N 1
ATOM 1326 C CA . GLN A 1 169 ? 0.331 -8.507 -1.257 1.00 92.81 169 GLN A CA 1
ATOM 1327 C C . GLN A 1 169 ? 1.370 -7.841 -0.341 1.00 92.81 169 GLN A C 1
ATOM 1329 O O . GLN A 1 169 ? 1.851 -8.438 0.622 1.00 92.81 169 GLN A O 1
ATOM 1334 N N . GLY A 1 170 ? 1.718 -6.595 -0.638 1.00 93.00 170 GLY A N 1
ATOM 1335 C CA . GLY A 1 170 ? 2.618 -5.760 0.136 1.00 93.00 170 GLY A CA 1
ATOM 1336 C C . GLY A 1 170 ? 2.459 -4.315 -0.301 1.00 93.00 170 GLY A C 1
ATOM 1337 O O . GLY A 1 170 ? 2.118 -4.054 -1.455 1.00 93.00 170 GLY A O 1
ATOM 1338 N N . TRP A 1 171 ? 2.702 -3.392 0.614 1.00 92.56 171 TRP A N 1
ATOM 1339 C CA . TRP A 1 171 ? 2.567 -1.966 0.378 1.00 92.56 171 TRP A CA 1
ATOM 1340 C C . TRP A 1 171 ? 3.913 -1.332 0.081 1.00 92.56 171 TRP A C 1
ATOM 1342 O O . TRP A 1 171 ? 4.953 -1.720 0.614 1.00 92.56 171 TRP A O 1
ATOM 1352 N N . PHE A 1 172 ? 3.881 -0.356 -0.820 1.00 92.00 172 PHE A N 1
ATOM 1353 C CA . PHE A 1 172 ? 5.061 0.364 -1.276 1.00 92.00 172 PHE A CA 1
ATOM 1354 C C . PHE A 1 172 ? 5.155 1.703 -0.549 1.00 92.00 172 PHE A C 1
ATOM 1356 O O . PHE A 1 172 ? 4.901 2.761 -1.132 1.00 92.00 172 PHE A O 1
ATOM 1363 N N . LEU A 1 173 ? 5.469 1.629 0.740 1.00 89.06 173 LEU A N 1
ATOM 1364 C CA . LEU A 1 173 ? 5.339 2.731 1.686 1.00 89.06 173 LEU A CA 1
ATOM 1365 C C . LEU A 1 173 ? 6.410 3.792 1.453 1.00 89.06 173 LEU A C 1
ATOM 1367 O O . LEU A 1 173 ? 7.580 3.467 1.232 1.00 89.06 173 LEU A O 1
ATOM 1371 N N . ARG A 1 174 ? 5.987 5.058 1.481 1.00 88.88 174 ARG A N 1
ATOM 1372 C CA . ARG A 1 174 ? 6.866 6.232 1.475 1.00 88.88 174 ARG A CA 1
ATOM 1373 C C . ARG A 1 174 ? 7.231 6.562 2.916 1.00 88.88 174 ARG A C 1
ATOM 1375 O O . ARG A 1 174 ? 6.348 6.615 3.757 1.00 88.88 174 ARG A O 1
ATOM 1382 N N . ILE A 1 175 ? 8.513 6.779 3.172 1.00 90.06 175 ILE A N 1
ATOM 1383 C CA . ILE A 1 175 ? 9.056 6.965 4.529 1.00 90.06 175 ILE A CA 1
ATOM 1384 C C . ILE A 1 175 ? 9.870 8.259 4.650 1.00 90.06 175 ILE A C 1
ATOM 1386 O O . ILE A 1 175 ? 10.706 8.397 5.530 1.00 90.06 175 ILE A O 1
ATOM 1390 N N . ASP A 1 176 ? 9.662 9.213 3.744 1.00 89.00 176 ASP A N 1
ATOM 1391 C CA . ASP A 1 176 ? 10.400 10.481 3.719 1.00 89.00 176 ASP A CA 1
ATOM 1392 C C . ASP A 1 176 ? 10.025 11.440 4.852 1.00 89.00 176 ASP A C 1
ATOM 1394 O O . ASP A 1 176 ? 10.770 12.378 5.114 1.00 89.00 176 ASP A O 1
ATOM 1398 N N . HIS A 1 177 ? 8.893 11.201 5.514 1.00 87.00 177 HIS A N 1
ATOM 1399 C CA . HIS A 1 177 ? 8.479 11.926 6.711 1.00 87.00 177 HIS A CA 1
ATOM 1400 C C . HIS A 1 177 ? 9.191 11.443 7.987 1.00 87.00 177 HIS A C 1
ATOM 1402 O O . HIS A 1 177 ? 9.018 12.068 9.028 1.00 87.00 177 HIS A O 1
ATOM 1408 N N . ILE A 1 178 ? 9.955 10.340 7.938 1.00 90.69 178 ILE A N 1
ATOM 1409 C CA . ILE A 1 178 ? 10.703 9.797 9.081 1.00 90.69 178 ILE A CA 1
ATOM 1410 C C . ILE A 1 178 ? 12.126 10.359 9.032 1.00 90.69 178 ILE A C 1
ATOM 1412 O O . ILE A 1 178 ? 13.025 9.781 8.424 1.00 90.69 178 ILE A O 1
ATOM 1416 N N . ASN A 1 179 ? 12.332 11.513 9.668 1.00 90.12 179 ASN A N 1
ATOM 1417 C CA . ASN A 1 179 ? 13.593 12.271 9.583 1.00 90.12 179 ASN A CA 1
ATOM 1418 C C . ASN A 1 179 ? 14.548 11.964 10.746 1.00 90.12 179 ASN A C 1
ATOM 1420 O O . ASN A 1 179 ? 15.710 12.369 10.733 1.00 90.12 179 ASN A O 1
ATOM 1424 N N . SER A 1 180 ? 14.042 11.307 11.784 1.00 92.00 180 SER A N 1
ATOM 1425 C CA . SER A 1 180 ? 14.789 10.918 12.973 1.00 92.00 180 SER A CA 1
ATOM 1426 C C . SER A 1 180 ? 14.058 9.805 13.712 1.00 92.00 180 SER A C 1
ATOM 1428 O O . SER A 1 180 ? 12.866 9.591 13.503 1.00 92.00 180 SER A O 1
ATOM 1430 N N . TYR A 1 181 ? 14.762 9.133 14.617 1.00 91.31 181 TYR A N 1
ATOM 1431 C CA . TYR A 1 181 ? 14.156 8.172 15.534 1.00 91.31 181 TYR A CA 1
ATOM 1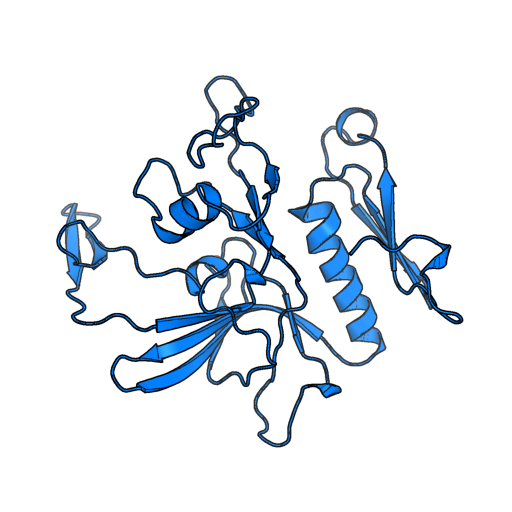432 C C . TYR A 1 181 ? 13.012 8.793 16.352 1.00 91.31 181 TYR A C 1
ATOM 1434 O O . TYR A 1 181 ? 13.146 9.913 16.850 1.00 91.31 181 TYR A O 1
ATOM 1442 N N . GLY A 1 182 ? 11.927 8.039 16.525 1.00 88.06 182 GLY A N 1
ATOM 1443 C CA . GLY A 1 182 ? 10.727 8.441 17.254 1.00 88.06 182 GLY A CA 1
ATOM 1444 C C . GLY A 1 182 ? 9.705 9.219 16.423 1.00 88.06 182 GLY A C 1
ATOM 1445 O O . GLY A 1 182 ? 8.716 9.669 16.992 1.00 88.06 182 GLY A O 1
ATOM 1446 N N . THR A 1 183 ? 9.915 9.376 15.112 1.00 87.88 183 THR A N 1
ATOM 1447 C CA . THR A 1 183 ? 8.954 10.077 14.245 1.00 87.88 183 THR A CA 1
ATOM 1448 C C . THR A 1 183 ? 7.730 9.209 13.976 1.00 87.88 183 THR A C 1
ATOM 1450 O O . THR A 1 183 ? 6.608 9.687 14.102 1.00 87.88 183 THR A O 1
ATOM 1453 N N . ASP A 1 184 ? 7.950 7.928 13.665 1.00 87.69 184 ASP A N 1
ATOM 1454 C CA . ASP A 1 184 ? 6.887 6.928 13.551 1.00 87.69 184 ASP A CA 1
ATOM 1455 C C . ASP A 1 184 ? 7.340 5.627 14.230 1.00 87.69 184 ASP A C 1
ATOM 1457 O O . ASP A 1 184 ? 7.933 4.743 13.598 1.00 87.69 184 ASP A O 1
ATOM 1461 N N . PRO A 1 185 ? 7.057 5.465 15.535 1.00 87.88 185 PRO A N 1
ATOM 1462 C CA . PRO A 1 185 ? 7.458 4.275 16.276 1.00 87.88 185 PRO A CA 1
ATOM 1463 C C . PRO A 1 185 ? 6.896 2.965 15.707 1.00 87.88 185 PRO A C 1
ATOM 1465 O O . PRO A 1 185 ? 7.486 1.902 15.929 1.00 87.88 185 PRO A O 1
ATOM 1468 N N . HIS A 1 186 ? 5.760 3.009 15.002 1.00 86.06 186 HIS A N 1
ATOM 1469 C CA . HIS A 1 186 ? 5.134 1.823 14.433 1.00 86.06 186 HIS A CA 1
ATOM 1470 C C . HIS A 1 186 ? 5.941 1.320 13.233 1.00 86.06 186 HIS A C 1
ATOM 1472 O O . HIS A 1 186 ? 6.419 0.177 13.248 1.00 86.06 186 HIS A O 1
ATOM 1478 N N . TYR A 1 187 ? 6.172 2.178 12.236 1.00 88.50 187 TYR A N 1
ATOM 1479 C CA . TYR A 1 187 ? 6.973 1.802 11.071 1.00 88.50 187 TYR A CA 1
ATOM 1480 C C . TYR A 1 187 ? 8.449 1.608 11.406 1.00 88.50 187 TYR A C 1
ATOM 1482 O O . TYR A 1 187 ? 9.066 0.684 10.870 1.00 88.50 187 TYR A O 1
ATOM 1490 N N . GLU A 1 188 ? 9.011 2.39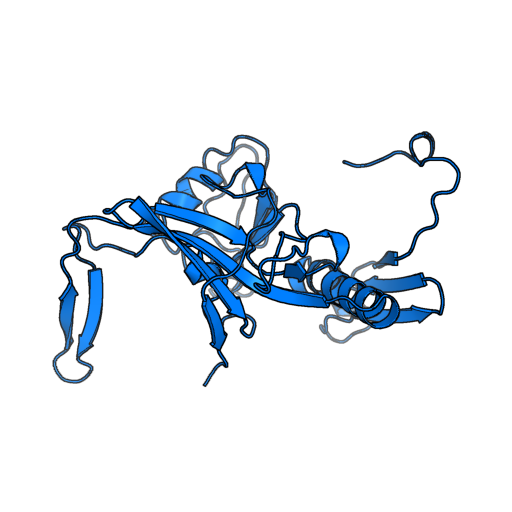2 12.328 1.00 92.19 188 GLU A N 1
ATOM 1491 C CA . GLU A 1 188 ? 10.378 2.193 12.816 1.00 92.19 188 GLU A CA 1
ATOM 1492 C C . GLU A 1 188 ? 10.548 0.790 13.403 1.00 92.19 188 GLU A C 1
ATOM 1494 O O . GLU A 1 188 ? 11.443 0.048 12.992 1.00 92.19 188 GLU A O 1
ATOM 1499 N N . LYS A 1 189 ? 9.650 0.365 14.299 1.00 91.81 189 LYS A N 1
ATOM 1500 C CA . LYS A 1 189 ? 9.689 -0.982 14.879 1.00 91.81 189 LYS A CA 1
ATOM 1501 C C . LYS A 1 189 ? 9.525 -2.065 13.813 1.00 91.81 189 LYS A C 1
ATOM 1503 O O . LYS A 1 189 ? 10.288 -3.036 13.820 1.00 91.81 189 LYS A O 1
ATOM 1508 N N . ALA A 1 190 ? 8.557 -1.902 12.909 1.00 90.81 190 ALA A N 1
ATOM 1509 C CA . ALA A 1 190 ? 8.283 -2.865 11.846 1.00 90.81 190 ALA A CA 1
ATOM 1510 C C . ALA A 1 190 ? 9.476 -3.032 10.888 1.00 90.81 190 ALA A C 1
ATOM 1512 O O . ALA A 1 190 ? 9.725 -4.140 10.413 1.00 90.81 190 ALA A O 1
ATOM 1513 N N . CYS A 1 191 ? 10.239 -1.963 10.640 1.00 93.56 191 CYS A N 1
ATOM 1514 C CA . CYS A 1 191 ? 11.386 -1.983 9.734 1.00 93.56 191 CYS A CA 1
ATOM 1515 C C . CYS A 1 191 ? 12.712 -2.376 10.403 1.00 93.56 191 CYS A C 1
ATOM 1517 O O . CYS A 1 191 ? 13.548 -3.000 9.752 1.00 93.56 191 CYS A O 1
ATOM 1519 N N . ILE A 1 192 ? 12.917 -2.034 11.680 1.00 93.06 192 ILE A N 1
ATOM 1520 C CA . ILE A 1 192 ? 14.148 -2.348 12.430 1.00 93.06 192 ILE A CA 1
ATOM 1521 C C . ILE A 1 192 ? 14.163 -3.813 12.887 1.00 93.06 192 ILE A C 1
ATOM 1523 O O . ILE A 1 192 ? 15.213 -4.459 12.873 1.00 93.06 192 ILE A O 1
ATOM 1527 N N . HIS A 1 193 ? 13.005 -4.360 13.269 1.00 90.94 193 HIS A N 1
ATOM 1528 C CA . HIS A 1 193 ? 12.861 -5.746 13.724 1.00 90.94 193 HIS A CA 1
ATOM 1529 C C . HIS A 1 193 ? 11.810 -6.511 12.908 1.00 90.94 193 HIS A C 1
ATOM 1531 O O . HIS A 1 193 ? 10.811 -6.982 13.465 1.00 90.94 193 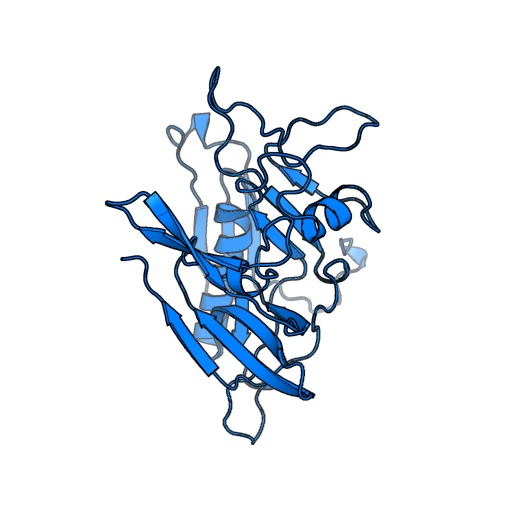HIS A O 1
ATOM 1537 N N . PRO A 1 194 ? 12.007 -6.663 11.587 1.00 91.44 194 PRO A N 1
ATOM 1538 C CA . PRO A 1 194 ? 11.000 -7.281 10.751 1.00 91.44 194 PRO A CA 1
ATOM 1539 C C . PRO A 1 194 ? 10.964 -8.797 10.980 1.00 91.44 194 PRO A C 1
ATOM 1541 O O . PRO A 1 194 ? 11.991 -9.448 11.189 1.00 91.44 194 PRO A O 1
ATOM 1544 N N . LYS A 1 195 ? 9.767 -9.391 10.905 1.00 91.00 195 LYS A N 1
ATOM 1545 C CA . LYS A 1 195 ? 9.587 -10.851 11.051 1.00 91.00 195 LYS A CA 1
ATOM 1546 C C . LYS A 1 195 ? 10.139 -11.633 9.845 1.00 91.00 195 LYS A C 1
ATOM 1548 O O . LYS A 1 195 ? 10.305 -12.847 9.928 1.00 91.00 195 LYS A O 1
ATOM 1553 N N . GLU A 1 196 ? 10.418 -10.952 8.733 1.00 92.81 196 GLU A N 1
ATOM 1554 C CA . GLU A 1 196 ? 11.074 -11.487 7.536 1.00 92.81 196 GLU A CA 1
ATOM 1555 C C . GLU A 1 196 ? 11.873 -10.388 6.807 1.00 92.81 196 GLU A C 1
ATOM 1557 O O . GLU A 1 196 ? 11.643 -9.210 7.063 1.00 92.81 196 GLU A O 1
ATOM 1562 N N . PRO A 1 197 ? 12.809 -10.725 5.901 1.00 92.62 197 PRO A N 1
ATOM 1563 C CA . PRO A 1 197 ? 13.603 -9.719 5.197 1.00 92.62 197 PRO A CA 1
ATOM 1564 C C . PRO A 1 197 ? 12.751 -8.737 4.380 1.00 92.62 197 PRO A C 1
ATOM 1566 O O . PRO A 1 197 ? 11.928 -9.153 3.562 1.00 92.62 197 PRO A O 1
ATOM 1569 N N . LEU A 1 198 ? 13.008 -7.440 4.562 1.00 94.31 198 LEU A N 1
ATOM 1570 C CA . LEU A 1 198 ? 12.370 -6.352 3.818 1.00 94.31 198 LEU A CA 1
ATOM 1571 C C . LEU A 1 198 ? 13.258 -5.848 2.678 1.00 94.31 198 LEU A C 1
ATOM 1573 O O . LEU A 1 198 ? 14.472 -6.055 2.666 1.00 94.31 198 LEU A O 1
ATOM 1577 N N . ILE A 1 199 ? 12.639 -5.156 1.720 1.00 93.94 199 ILE A N 1
ATOM 1578 C CA . ILE A 1 199 ? 13.340 -4.473 0.630 1.00 93.94 199 ILE A CA 1
ATOM 1579 C C . ILE A 1 199 ? 13.224 -2.969 0.858 1.00 93.94 199 ILE A C 1
ATOM 1581 O O . ILE A 1 199 ? 12.122 -2.418 0.821 1.00 93.94 199 ILE A O 1
ATOM 1585 N N . PHE A 1 200 ? 14.372 -2.323 1.035 1.00 94.56 200 PHE A N 1
ATOM 1586 C CA . PHE A 1 200 ? 14.515 -0.876 1.143 1.00 94.56 200 PHE A CA 1
ATOM 1587 C C . PHE A 1 200 ? 15.050 -0.312 -0.175 1.00 94.56 200 PHE A C 1
ATOM 1589 O O . PHE A 1 200 ? 15.885 -0.935 -0.834 1.00 94.56 200 PHE A O 1
ATOM 1596 N N . LEU A 1 201 ? 14.554 0.854 -0.580 1.00 93.56 201 LEU A N 1
ATOM 1597 C CA . LEU A 1 201 ? 14.967 1.554 -1.792 1.00 93.56 201 LEU A CA 1
ATOM 1598 C C . LEU A 1 201 ? 15.319 3.000 -1.456 1.00 93.56 201 LEU A C 1
ATOM 1600 O O . LEU A 1 201 ? 14.572 3.676 -0.749 1.00 93.56 201 LEU A O 1
ATOM 1604 N N . ASN A 1 202 ? 16.411 3.477 -2.052 1.00 93.38 202 ASN A N 1
ATOM 1605 C CA . ASN A 1 202 ? 16.934 4.835 -1.886 1.00 93.38 202 ASN A CA 1
ATOM 1606 C C . ASN A 1 202 ? 17.267 5.201 -0.428 1.00 93.38 202 ASN A C 1
ATOM 1608 O O . ASN A 1 202 ? 17.156 6.360 -0.040 1.00 93.38 202 ASN A O 1
ATOM 1612 N N . LEU A 1 203 ? 17.691 4.213 0.357 1.00 94.62 203 LEU A N 1
ATOM 1613 C CA . LEU A 1 203 ? 18.225 4.383 1.705 1.00 94.62 203 LEU A CA 1
ATOM 1614 C C . LEU A 1 203 ? 19.676 3.909 1.740 1.00 94.62 203 LEU A C 1
ATOM 1616 O O . LEU A 1 203 ? 20.040 2.970 1.024 1.00 94.62 203 LEU A O 1
ATOM 1620 N N . GLU A 1 204 ? 20.486 4.559 2.565 1.00 93.62 204 GLU A N 1
ATOM 1621 C CA . GLU A 1 204 ? 21.839 4.117 2.861 1.00 93.62 204 GLU A CA 1
ATOM 1622 C C . GLU A 1 204 ? 21.774 2.799 3.644 1.00 93.62 204 GLU A C 1
ATOM 1624 O O . GLU A 1 204 ? 20.987 2.618 4.578 1.00 93.62 204 GLU A O 1
ATOM 1629 N N . GLY A 1 205 ? 22.579 1.828 3.224 1.00 91.81 205 GLY A N 1
ATOM 1630 C CA . GLY A 1 205 ? 22.601 0.508 3.834 1.00 91.81 205 GLY A CA 1
ATOM 1631 C C . GLY A 1 205 ? 24.009 -0.052 3.846 1.00 91.81 205 GLY A C 1
ATOM 1632 O O . GLY A 1 205 ? 24.698 -0.053 2.824 1.00 91.81 205 GLY A O 1
ATOM 1633 N N . HIS A 1 206 ? 24.427 -0.583 4.992 1.00 92.62 206 HIS A N 1
ATOM 1634 C CA . HIS A 1 206 ? 25.708 -1.260 5.126 1.00 92.62 206 HIS A CA 1
ATOM 1635 C C . HIS A 1 206 ? 25.503 -2.769 5.319 1.00 92.62 206 HIS A C 1
ATOM 1637 O O . HIS A 1 206 ? 24.546 -3.202 5.967 1.00 92.62 206 HIS A O 1
ATOM 1643 N N . PRO A 1 207 ? 26.386 -3.618 4.760 1.00 92.06 207 PRO A N 1
ATOM 1644 C CA . PRO A 1 207 ? 26.322 -5.052 5.002 1.00 92.06 207 PRO A CA 1
ATOM 1645 C C . PRO A 1 207 ? 26.327 -5.361 6.501 1.00 92.06 207 PRO A C 1
ATOM 1647 O O . PRO A 1 207 ? 27.157 -4.839 7.243 1.00 92.06 207 PRO A O 1
ATOM 1650 N N . TYR A 1 208 ? 25.426 -6.250 6.924 1.00 88.44 208 TYR A N 1
ATOM 1651 C CA . TYR A 1 208 ? 25.275 -6.685 8.317 1.00 88.44 208 TYR A CA 1
ATOM 1652 C C . TYR A 1 208 ? 24.843 -5.590 9.313 1.00 88.44 208 TYR A C 1
ATOM 1654 O O . TYR A 1 208 ? 24.913 -5.826 10.518 1.00 88.44 208 TYR A O 1
ATOM 1662 N N . SER A 1 209 ? 24.372 -4.426 8.846 1.00 90.69 209 SER A N 1
ATOM 1663 C CA . SER A 1 209 ? 23.765 -3.394 9.695 1.00 90.69 209 SER A CA 1
ATOM 1664 C C . SER A 1 209 ? 22.246 -3.332 9.523 1.00 90.69 209 SER A C 1
ATOM 1666 O O . SER A 1 209 ? 21.689 -3.789 8.523 1.00 90.69 209 SER A O 1
ATOM 1668 N N . THR A 1 210 ? 21.570 -2.721 10.495 1.00 90.56 210 THR A N 1
ATOM 1669 C CA . THR A 1 210 ? 20.199 -2.235 10.308 1.00 90.56 210 THR A CA 1
ATOM 1670 C C . THR A 1 210 ? 20.227 -1.048 9.344 1.00 90.56 210 THR A C 1
ATOM 1672 O O . THR A 1 210 ? 21.103 -0.192 9.455 1.00 90.56 210 THR A O 1
ATOM 1675 N N . CYS A 1 211 ? 19.290 -1.005 8.397 1.00 92.31 211 CYS A N 1
ATOM 1676 C CA . CYS A 1 211 ? 19.071 0.158 7.538 1.00 92.31 211 CYS A CA 1
ATOM 1677 C C . CYS A 1 211 ? 18.202 1.168 8.298 1.00 92.31 211 CYS A C 1
ATOM 1679 O O . CYS A 1 211 ? 17.128 0.803 8.783 1.00 92.31 211 CYS A O 1
ATOM 1681 N N . LEU A 1 212 ? 18.681 2.402 8.458 1.00 93.75 212 LEU A N 1
ATOM 1682 C CA . LEU A 1 212 ? 17.963 3.445 9.187 1.00 93.75 212 LEU A CA 1
ATOM 1683 C C . LEU A 1 212 ? 17.032 4.200 8.234 1.00 93.75 212 LEU A C 1
ATOM 1685 O O . LEU A 1 212 ? 17.437 4.622 7.155 1.00 93.75 212 LEU A O 1
ATOM 1689 N N . LEU A 1 213 ? 15.771 4.380 8.638 1.00 94.31 213 LEU A N 1
ATOM 1690 C CA . LEU A 1 213 ? 14.734 4.967 7.777 1.00 94.31 213 LEU A CA 1
ATOM 1691 C C . LEU A 1 213 ? 14.989 6.445 7.447 1.00 94.31 213 LEU A C 1
ATOM 1693 O O . LEU A 1 213 ? 14.578 6.916 6.391 1.00 94.31 213 LEU A O 1
ATOM 1697 N N . TRP A 1 214 ? 15.702 7.145 8.329 1.00 93.62 214 TRP A N 1
ATOM 1698 C CA . TRP A 1 214 ? 16.053 8.561 8.210 1.00 93.62 214 TRP A CA 1
ATOM 1699 C C . TRP A 1 214 ? 17.399 8.812 7.516 1.00 93.62 214 TRP A C 1
ATOM 1701 O O . TRP A 1 214 ? 17.916 9.928 7.555 1.00 93.62 214 TRP A O 1
ATOM 1711 N N . GLU A 1 215 ? 17.969 7.804 6.850 1.00 93.69 215 GLU A N 1
ATOM 1712 C CA . GLU A 1 215 ? 19.196 7.946 6.058 1.00 93.69 215 GLU A CA 1
ATOM 1713 C C . GLU A 1 215 ? 18.935 7.709 4.556 1.00 93.69 215 GLU A C 1
ATOM 1715 O O . GLU A 1 215 ? 19.402 6.715 3.996 1.00 93.69 215 GLU A O 1
ATOM 1720 N N . PRO A 1 216 ? 18.188 8.587 3.850 1.00 94.06 216 PRO A N 1
ATOM 1721 C CA . PRO A 1 216 ? 18.075 8.504 2.397 1.00 94.06 216 PRO A CA 1
ATOM 1722 C C . PRO A 1 216 ? 19.434 8.641 1.715 1.00 94.06 216 PRO A C 1
ATOM 1724 O O . PRO A 1 216 ? 20.268 9.454 2.122 1.00 94.06 216 PRO A O 1
ATOM 1727 N N . ILE A 1 217 ? 19.622 7.917 0.609 1.00 93.88 217 ILE A N 1
ATOM 1728 C CA . ILE A 1 217 ? 20.761 8.183 -0.276 1.00 93.88 217 ILE A CA 1
ATOM 1729 C C . ILE A 1 217 ? 20.676 9.612 -0.820 1.00 93.88 217 ILE A C 1
ATOM 1731 O O . ILE A 1 217 ? 19.595 10.195 -0.928 1.00 93.88 217 ILE A O 1
ATOM 1735 N N . MET A 1 218 ? 21.813 10.165 -1.220 1.00 90.12 218 MET A N 1
ATOM 1736 C CA . MET A 1 218 ? 21.867 11.479 -1.855 1.00 90.12 218 MET A CA 1
ATOM 1737 C C . MET A 1 218 ? 21.576 11.365 -3.356 1.00 90.12 218 MET A C 1
ATOM 1739 O O . MET A 1 218 ? 22.295 10.663 -4.066 1.00 90.12 218 MET A O 1
ATOM 1743 N N . ASP A 1 219 ? 20.566 12.090 -3.846 1.00 85.88 219 ASP A N 1
ATOM 1744 C CA . ASP A 1 219 ? 20.348 12.267 -5.292 1.00 85.88 219 ASP A CA 1
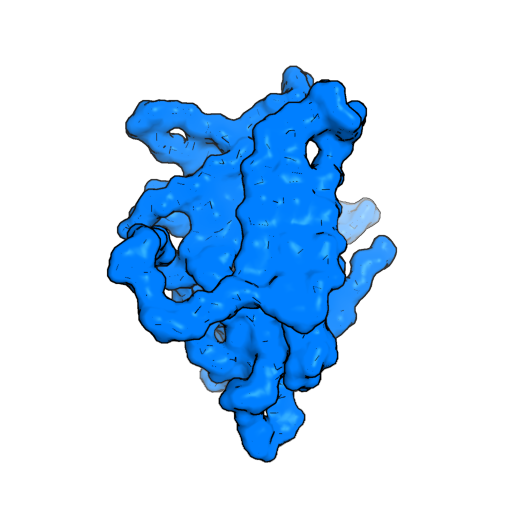ATOM 1745 C C . ASP A 1 219 ? 21.443 13.180 -5.881 1.00 85.88 219 ASP A C 1
ATOM 1747 O O . ASP A 1 219 ? 21.951 12.945 -6.977 1.00 85.88 219 ASP A O 1
ATOM 1751 N N . GLU A 1 220 ? 21.822 14.217 -5.126 1.00 87.44 220 GLU A N 1
ATOM 1752 C CA . GLU A 1 220 ? 22.890 15.180 -5.422 1.00 87.44 220 GLU A CA 1
ATOM 1753 C C . GLU A 1 220 ? 23.595 15.577 -4.108 1.00 87.44 220 GLU A C 1
ATOM 1755 O O . GLU A 1 220 ? 23.017 15.399 -3.031 1.00 87.44 220 GLU A O 1
ATOM 1760 N N . PRO A 1 221 ? 24.824 16.132 -4.134 1.00 89.06 221 PRO A N 1
ATOM 1761 C CA . PRO A 1 221 ? 25.514 16.554 -2.914 1.00 89.06 221 PRO A CA 1
ATOM 1762 C C . PRO A 1 221 ? 24.656 17.482 -2.038 1.00 89.06 221 PRO A C 1
ATOM 1764 O O . PRO A 1 221 ? 24.316 18.593 -2.439 1.00 89.06 221 PRO A O 1
ATOM 1767 N N . GLY A 1 222 ? 24.315 17.021 -0.829 1.00 88.50 222 GLY A N 1
ATOM 1768 C CA . GLY A 1 222 ? 23.488 17.762 0.132 1.00 88.50 222 GLY A CA 1
ATOM 1769 C C . GLY A 1 222 ? 21.976 17.689 -0.110 1.00 88.50 222 GLY A C 1
ATOM 1770 O O . GLY A 1 222 ? 21.225 18.328 0.624 1.00 88.50 222 GLY A O 1
ATOM 1771 N N . LYS A 1 223 ? 21.519 16.920 -1.104 1.00 90.19 223 LYS A N 1
ATOM 1772 C CA . LYS A 1 223 ? 20.103 16.736 -1.425 1.00 90.19 223 LYS A CA 1
ATOM 1773 C C . LYS A 1 223 ? 19.713 15.257 -1.285 1.00 90.19 223 LYS A C 1
ATOM 1775 O O . LYS A 1 223 ? 19.980 14.476 -2.205 1.00 90.19 223 LYS A O 1
ATOM 1780 N N . PRO A 1 224 ? 19.086 14.863 -0.161 1.00 89.19 224 PRO A N 1
ATOM 1781 C CA . PRO A 1 224 ? 18.617 13.495 0.021 1.00 89.19 224 PRO A CA 1
ATOM 1782 C C . PRO A 1 224 ? 17.522 13.157 -0.995 1.00 89.19 224 PRO A C 1
ATOM 1784 O O . PRO A 1 224 ? 16.784 14.037 -1.452 1.00 89.19 224 PRO A O 1
ATOM 1787 N N . CYS A 1 225 ? 17.411 11.877 -1.343 1.00 89.56 225 CYS A N 1
ATOM 1788 C CA . CYS A 1 225 ? 16.351 11.375 -2.204 1.00 89.56 225 CYS A CA 1
ATOM 1789 C C . CYS A 1 225 ? 14.984 11.728 -1.589 1.00 89.56 225 CYS A C 1
ATOM 1791 O O . CYS A 1 225 ? 14.736 11.385 -0.434 1.00 89.56 225 CYS A O 1
ATOM 1793 N N . PRO A 1 226 ? 14.062 12.371 -2.327 1.00 87.88 226 PRO A N 1
ATOM 1794 C CA . PRO A 1 226 ? 12.771 12.801 -1.785 1.00 87.88 226 PRO A CA 1
ATOM 1795 C C . PRO A 1 226 ? 11.748 11.658 -1.682 1.00 87.88 226 PRO A C 1
ATOM 1797 O O . PRO A 1 226 ? 10.600 11.880 -1.304 1.00 87.88 226 PRO A O 1
ATOM 1800 N N . ASN A 1 227 ? 12.111 10.445 -2.108 1.00 88.62 227 ASN A N 1
ATOM 1801 C CA . ASN A 1 227 ? 11.189 9.316 -2.203 1.00 88.62 227 ASN A CA 1
ATOM 1802 C C . ASN A 1 227 ? 11.842 7.976 -1.797 1.00 88.62 227 ASN A C 1
ATOM 1804 O O . ASN A 1 227 ? 11.813 7.031 -2.599 1.00 88.62 227 ASN A O 1
ATOM 1808 N N . PRO A 1 228 ? 12.443 7.870 -0.593 1.00 92.75 228 PRO A N 1
ATOM 1809 C CA . PRO A 1 228 ? 12.806 6.591 0.004 1.00 92.75 228 PRO A CA 1
ATOM 1810 C C . PRO A 1 228 ? 11.561 5.732 0.211 1.00 92.75 228 PRO A C 1
ATOM 1812 O O . PRO A 1 228 ? 10.463 6.229 0.497 1.00 92.75 228 PRO A O 1
ATOM 1815 N N . ARG A 1 229 ? 11.721 4.426 0.001 1.00 93.12 229 ARG A N 1
ATOM 1816 C CA . ARG A 1 229 ? 10.608 3.475 0.024 1.00 93.12 229 ARG A CA 1
ATOM 1817 C C . ARG A 1 229 ? 10.994 2.190 0.731 1.00 93.12 229 ARG A C 1
ATOM 1819 O O . ARG A 1 229 ? 12.117 1.708 0.584 1.00 93.12 229 ARG A O 1
ATOM 1826 N N . VAL A 1 230 ? 10.014 1.582 1.385 1.00 94.12 230 VAL A N 1
ATOM 1827 C CA . VAL A 1 230 ? 10.085 0.202 1.870 1.00 94.12 230 VAL A CA 1
ATOM 1828 C C . VAL A 1 230 ? 8.952 -0.608 1.243 1.00 94.12 230 VAL A C 1
ATOM 1830 O O . VAL A 1 230 ? 7.831 -0.123 1.087 1.00 94.12 230 VAL A O 1
ATOM 1833 N N . ILE A 1 231 ? 9.246 -1.840 0.828 1.00 94.19 231 ILE A N 1
ATOM 1834 C CA . ILE A 1 231 ? 8.210 -2.807 0.453 1.00 94.19 231 ILE A CA 1
ATOM 1835 C C . ILE A 1 231 ? 7.853 -3.586 1.715 1.00 94.19 231 ILE A C 1
ATOM 1837 O O . ILE A 1 231 ? 8.638 -4.428 2.152 1.00 94.19 231 ILE A O 1
ATOM 1841 N N . MET A 1 232 ? 6.680 -3.303 2.280 1.00 93.81 232 MET A N 1
ATOM 1842 C CA . MET A 1 232 ? 6.161 -3.938 3.490 1.00 93.81 232 MET A CA 1
ATOM 1843 C C . MET A 1 232 ? 5.136 -5.018 3.117 1.00 93.81 232 MET A C 1
ATOM 1845 O O . MET A 1 232 ? 4.050 -4.681 2.648 1.00 93.81 232 MET A O 1
ATOM 1849 N N . PRO A 1 233 ? 5.430 -6.318 3.283 1.00 94.94 233 PRO A N 1
ATOM 1850 C CA . PRO A 1 233 ? 4.443 -7.376 3.080 1.00 94.94 233 PRO A CA 1
ATOM 1851 C C . PRO A 1 233 ? 3.227 -7.166 3.989 1.00 94.94 233 PRO A C 1
ATOM 1853 O O . PRO A 1 233 ? 3.394 -6.940 5.185 1.00 94.94 233 PRO A O 1
ATOM 1856 N N . ARG A 1 234 ? 2.005 -7.283 3.446 1.00 93.62 234 ARG A N 1
ATOM 1857 C CA . ARG A 1 234 ? 0.766 -6.953 4.185 1.00 93.62 234 ARG A CA 1
ATOM 1858 C C . ARG A 1 234 ? 0.662 -7.701 5.509 1.00 93.62 234 ARG A C 1
ATOM 1860 O O . ARG A 1 234 ? 0.397 -7.098 6.532 1.00 93.62 234 ARG A O 1
ATOM 1867 N N . LYS A 1 235 ? 1.008 -8.988 5.511 1.00 93.25 235 LYS A N 1
ATOM 1868 C CA . LYS A 1 235 ? 1.022 -9.857 6.702 1.00 93.25 235 LYS A CA 1
ATOM 1869 C C . LYS A 1 235 ? 1.929 -9.391 7.857 1.00 93.25 235 LYS A C 1
ATOM 1871 O O . LYS A 1 235 ? 1.901 -10.000 8.925 1.00 93.25 235 LYS A O 1
ATOM 1876 N N . LEU A 1 236 ? 2.818 -8.423 7.624 1.00 92.75 236 LEU A N 1
ATOM 1877 C CA . LEU A 1 236 ? 3.680 -7.843 8.656 1.00 92.75 236 LEU A CA 1
ATOM 1878 C C . LEU A 1 236 ? 3.102 -6.569 9.267 1.00 92.75 236 LEU A C 1
ATOM 1880 O O . LEU A 1 236 ? 3.593 -6.155 10.313 1.00 92.75 236 LEU A O 1
ATOM 1884 N N . VAL A 1 237 ? 2.094 -5.974 8.632 1.00 90.81 237 VAL A N 1
ATOM 1885 C CA . VAL A 1 237 ? 1.362 -4.823 9.152 1.00 90.81 237 VAL A CA 1
ATOM 1886 C C . VAL A 1 237 ? 0.469 -5.309 10.289 1.00 90.81 237 VAL A C 1
ATOM 1888 O O . VAL A 1 237 ? -0.270 -6.285 10.135 1.00 90.81 237 VAL A O 1
ATOM 1891 N N . ASP A 1 238 ? 0.559 -4.656 11.446 1.00 88.50 238 ASP A N 1
ATOM 1892 C CA . ASP A 1 238 ? -0.256 -5.042 12.595 1.00 88.50 238 ASP A CA 1
ATOM 1893 C C . ASP A 1 238 ? -1.740 -4.761 12.313 1.00 88.50 238 ASP A C 1
ATOM 1895 O O . ASP A 1 238 ? -2.097 -3.760 11.693 1.00 88.50 238 ASP A O 1
ATOM 1899 N N . ASN A 1 239 ? -2.608 -5.666 12.774 1.00 92.44 239 ASN A N 1
ATOM 1900 C CA . ASN A 1 239 ? -4.066 -5.581 12.631 1.00 92.44 239 ASN A CA 1
ATOM 1901 C C . ASN A 1 239 ? -4.577 -5.434 11.184 1.00 92.44 239 ASN A C 1
ATOM 1903 O O . ASN A 1 239 ? -5.695 -4.962 10.969 1.00 92.44 239 ASN A O 1
ATOM 1907 N N . VAL A 1 240 ? -3.783 -5.844 10.188 1.00 94.75 240 VAL A N 1
ATOM 1908 C CA . VAL A 1 240 ? -4.225 -5.855 8.791 1.00 94.75 240 VAL A CA 1
ATOM 1909 C C . VAL A 1 240 ? -5.425 -6.784 8.602 1.00 94.75 240 VAL A C 1
ATOM 1911 O O . VAL A 1 240 ? -5.490 -7.878 9.166 1.00 94.75 240 VAL A O 1
ATOM 1914 N N . VAL A 1 241 ? -6.364 -6.353 7.769 1.00 96.56 241 VAL A N 1
ATOM 1915 C CA . VAL A 1 241 ? -7.577 -7.093 7.429 1.00 96.56 241 VAL A CA 1
ATOM 1916 C C . VAL A 1 241 ? -7.404 -7.753 6.061 1.00 96.56 241 VAL A C 1
ATOM 1918 O O . VAL A 1 241 ? -7.197 -7.080 5.049 1.00 96.56 241 VAL A O 1
ATOM 1921 N N . ASP A 1 242 ? -7.477 -9.083 6.014 1.00 94.50 242 ASP A N 1
ATOM 1922 C CA . ASP A 1 242 ? -7.296 -9.862 4.779 1.00 94.50 242 ASP A CA 1
ATOM 1923 C C . ASP A 1 242 ? -8.617 -10.281 4.117 1.00 94.50 242 ASP A C 1
ATOM 1925 O O . ASP A 1 242 ? -8.638 -10.635 2.928 1.00 94.50 242 ASP A O 1
ATOM 1929 N N . GLU A 1 243 ? -9.724 -10.271 4.859 1.00 95.44 243 GLU A N 1
ATOM 1930 C CA . GLU A 1 243 ? -11.047 -10.522 4.305 1.00 95.44 243 GLU A CA 1
ATOM 1931 C C . GLU A 1 243 ? -11.581 -9.340 3.479 1.00 95.44 243 GLU A C 1
ATOM 1933 O O . GLU A 1 243 ? -11.074 -8.222 3.529 1.00 95.44 243 GLU A O 1
ATOM 1938 N N . ALA A 1 244 ? -12.619 -9.607 2.685 1.00 97.00 244 ALA A N 1
ATOM 1939 C CA . ALA A 1 244 ? -13.360 -8.552 2.008 1.00 97.00 244 ALA A CA 1
ATOM 1940 C C . ALA A 1 244 ? -14.241 -7.804 3.026 1.00 97.00 244 ALA A C 1
ATOM 1942 O O . ALA A 1 244 ? -14.835 -8.435 3.903 1.00 97.00 244 ALA A O 1
ATOM 1943 N N . VAL A 1 245 ? -14.330 -6.477 2.916 1.00 97.44 245 VAL A N 1
ATOM 1944 C CA . VAL A 1 245 ? -15.014 -5.619 3.899 1.00 97.44 245 VAL A CA 1
ATOM 1945 C C . VAL A 1 245 ? -16.050 -4.715 3.245 1.00 97.44 245 VAL A C 1
ATOM 1947 O O . VAL A 1 245 ? -15.815 -4.195 2.156 1.00 97.44 245 VAL A O 1
ATOM 1950 N N . GLU A 1 246 ? -17.181 -4.505 3.918 1.00 97.81 246 GLU A N 1
ATOM 1951 C CA . GLU A 1 246 ? -18.179 -3.510 3.509 1.00 97.81 246 GLU A CA 1
ATOM 1952 C C . GLU A 1 246 ? -17.704 -2.098 3.854 1.00 97.81 246 GLU A C 1
ATOM 1954 O O . GLU A 1 246 ? -17.161 -1.874 4.934 1.00 97.81 246 GLU A O 1
ATOM 1959 N N . ILE A 1 247 ? -17.947 -1.143 2.960 1.00 97.88 247 ILE A N 1
ATOM 1960 C CA . ILE A 1 247 ? -17.634 0.272 3.164 1.00 97.88 247 ILE A CA 1
ATOM 1961 C C . ILE A 1 247 ? -18.850 1.008 3.727 1.00 97.88 247 ILE A C 1
ATOM 1963 O O . ILE A 1 247 ? -19.913 1.030 3.105 1.00 97.88 247 ILE A O 1
ATOM 1967 N N . ASP A 1 248 ? -18.667 1.665 4.873 1.00 97.44 248 ASP A N 1
ATOM 1968 C CA . ASP A 1 248 ? -19.688 2.507 5.505 1.00 97.44 248 ASP A CA 1
ATOM 1969 C C . ASP A 1 248 ? -19.591 3.960 5.035 1.00 97.44 248 ASP A C 1
ATOM 1971 O O . ASP A 1 248 ? -20.605 4.606 4.770 1.00 97.44 248 ASP A O 1
ATOM 1975 N N . ILE A 1 249 ? -18.365 4.474 4.904 1.00 96.19 249 ILE A N 1
ATOM 1976 C CA . ILE A 1 249 ? -18.095 5.831 4.426 1.00 96.19 249 ILE A CA 1
ATOM 1977 C C . ILE A 1 249 ? -17.140 5.761 3.244 1.00 96.19 249 ILE A C 1
ATOM 1979 O O . ILE A 1 249 ? -16.022 5.268 3.364 1.00 96.19 249 ILE A O 1
ATOM 1983 N N . ARG A 1 250 ? -17.561 6.330 2.114 1.00 94.06 250 ARG A N 1
ATOM 1984 C CA . ARG A 1 250 ? -16.716 6.541 0.939 1.00 94.06 250 ARG A CA 1
ATOM 1985 C C . ARG A 1 250 ? -16.489 8.033 0.751 1.00 94.06 250 ARG A C 1
ATOM 1987 O O . ARG A 1 250 ? -17.441 8.786 0.553 1.00 94.06 250 ARG A O 1
ATOM 1994 N N . SER A 1 251 ? -15.234 8.448 0.814 1.00 91.81 251 SER A N 1
ATOM 1995 C CA . SER A 1 251 ? -14.816 9.834 0.613 1.00 91.81 251 SER A CA 1
ATOM 1996 C C . SER A 1 251 ? -13.952 9.964 -0.638 1.00 91.81 251 SER A C 1
ATOM 1998 O O . SER A 1 251 ? -13.224 9.042 -1.002 1.00 91.81 251 SER A O 1
ATOM 2000 N N . LEU A 1 252 ? -14.053 11.117 -1.297 1.00 89.56 252 LEU A N 1
ATOM 2001 C CA . LEU A 1 252 ? -13.279 11.468 -2.484 1.00 89.56 252 LEU A CA 1
ATOM 2002 C C . LEU A 1 252 ? -12.518 12.759 -2.174 1.00 89.56 252 LEU A C 1
ATOM 2004 O O . LEU A 1 252 ? -13.131 13.731 -1.729 1.00 89.56 252 LEU A O 1
ATOM 2008 N N . GLY A 1 253 ? -11.204 12.761 -2.376 1.00 77.06 253 GLY A N 1
ATOM 2009 C CA . GLY A 1 253 ? -10.339 13.918 -2.163 1.00 77.06 253 GLY A CA 1
ATOM 2010 C C . GLY A 1 253 ? -9.521 14.247 -3.406 1.00 77.06 253 GLY A C 1
ATOM 2011 O O . GLY A 1 253 ? -8.911 13.372 -4.021 1.00 77.06 253 GLY A O 1
ATOM 2012 N N . GLU A 1 254 ? -9.469 15.526 -3.760 1.00 62.88 254 GLU A N 1
ATOM 2013 C CA . GLU A 1 254 ? -8.555 16.056 -4.774 1.00 62.88 254 GLU A CA 1
ATOM 2014 C C . GLU A 1 254 ? -7.471 16.895 -4.086 1.00 62.88 254 GLU A C 1
ATOM 2016 O O . GLU A 1 254 ? -7.701 17.451 -3.010 1.00 62.88 254 GLU A O 1
ATOM 2021 N N . GLN A 1 255 ? -6.275 16.966 -4.679 1.00 56.72 255 GLN A N 1
ATOM 2022 C CA . GLN A 1 255 ? -5.288 17.945 -4.221 1.00 56.72 255 GLN A CA 1
ATOM 2023 C C . GLN A 1 255 ? -5.771 19.350 -4.625 1.00 56.72 255 GLN A C 1
ATOM 2025 O O . GLN A 1 255 ? -6.193 19.505 -5.773 1.00 56.72 255 GLN A O 1
ATOM 2030 N N . PRO A 1 256 ? -5.749 20.337 -3.710 1.00 48.78 256 PRO A N 1
ATOM 2031 C CA . PRO A 1 256 ? -6.099 21.721 -4.026 1.00 48.78 256 PRO A CA 1
ATOM 2032 C C . PRO A 1 256 ? -5.126 22.377 -5.015 1.00 48.78 256 PRO A C 1
ATOM 2034 O O . PRO A 1 256 ? -3.943 21.964 -5.068 1.00 48.78 256 PRO A O 1
#

pLDDT: mean 89.43, std 7.73, range [47.78, 97.88]

Radius of gyration: 20.76 Å; Cα contacts (8 Å, |Δi|>4): 459; chains: 1; bounding box: 53×62×54 Å